Protein AF-A0A9X0PGF0-F1 (afdb_monomer)

Solvent-accessible surface area (backbone atoms only — not comparable to full-atom values): 19146 Å² total; per-residue (Å²): 124,56,45,48,68,66,30,50,51,59,44,38,79,75,42,73,86,64,64,73,77,45,40,26,51,34,32,34,56,58,96,87,45,78,46,77,32,20,38,42,25,39,96,59,31,41,31,44,28,23,57,97,72,78,40,75,48,78,44,49,53,88,44,48,70,47,78,47,75,45,82,53,102,88,46,24,32,38,42,37,28,21,65,88,63,73,41,76,44,44,43,38,36,93,47,60,66,63,48,50,53,53,51,53,52,47,51,56,52,51,50,52,51,52,52,52,53,51,52,52,54,51,49,57,51,51,54,52,50,53,55,51,53,53,52,51,51,55,50,53,50,53,51,50,54,51,50,53,49,51,53,53,52,54,52,54,54,54,50,61,59,60,78,72,63,84,91,79,89,82,89,81,89,77,91,75,91,72,95,76,79,98,74,75,77,91,45,63,47,76,52,73,51,63,54,34,66,31,90,45,94,60,18,44,59,51,52,51,51,39,53,52,49,40,57,75,68,63,71,57,93,45,57,43,79,67,52,54,77,65,60,39,49,55,50,21,75,74,62,52,60,45,40,39,52,53,68,81,44,65,55,72,47,48,49,77,44,82,34,62,83,42,93,90,38,57,51,36,31,36,35,33,36,50,46,98,83,45,73,48,69,48,27,24,52,44,70,90,51,20,59,71,42,62,85,34,60,93,37,55,76,46,62,46,33,22,38,40,53,31,46,27,39,28,63,35,84,86,78,74,42,81,44,80,48,74,45,74,62,49,40,39,39,40,38,31,26,50,113

Structure (mmCIF, N/CA/C/O backbone):
data_AF-A0A9X0PGF0-F1
#
_entry.id   AF-A0A9X0PGF0-F1
#
loop_
_atom_site.group_PDB
_atom_site.id
_atom_site.type_symbol
_atom_site.label_atom_id
_atom_site.label_alt_id
_atom_site.label_comp_id
_atom_site.label_asym_id
_atom_site.label_entity_id
_atom_site.label_seq_id
_atom_site.pdbx_PDB_ins_code
_atom_site.Cartn_x
_atom_site.Cartn_y
_atom_site.Cartn_z
_atom_site.occupancy
_atom_site.B_iso_or_equiv
_atom_site.auth_seq_id
_atom_site.auth_comp_id
_atom_site.auth_asym_id
_atom_site.auth_atom_id
_atom_site.pdbx_PDB_model_num
ATOM 1 N N . MET A 1 1 ? -19.128 -10.317 22.047 1.00 75.38 1 MET A N 1
ATOM 2 C CA . MET A 1 1 ? -19.970 -9.224 22.591 1.00 75.38 1 MET A CA 1
ATOM 3 C C . MET A 1 1 ? -21.384 -9.416 22.055 1.00 75.38 1 MET A C 1
ATOM 5 O O . MET A 1 1 ? -21.497 -9.978 20.973 1.00 75.38 1 MET A O 1
ATOM 9 N N . LYS A 1 2 ? -22.437 -9.089 22.815 1.00 87.31 2 LYS A N 1
ATOM 10 C CA . LYS A 1 2 ? -23.836 -9.239 22.368 1.00 87.31 2 LYS A CA 1
ATOM 11 C C . LYS A 1 2 ? -24.682 -8.070 22.865 1.00 87.31 2 LYS A C 1
ATOM 13 O O . LYS A 1 2 ? -24.493 -7.623 23.995 1.00 87.31 2 LYS A O 1
ATOM 18 N N . ALA A 1 3 ? -25.624 -7.614 22.045 1.00 90.31 3 ALA A N 1
ATOM 19 C CA . ALA A 1 3 ? -26.681 -6.695 22.464 1.00 90.31 3 ALA A CA 1
ATOM 20 C C . ALA A 1 3 ? -27.733 -7.417 23.330 1.00 90.31 3 ALA A C 1
ATOM 22 O O . ALA A 1 3 ? -27.841 -8.647 23.318 1.00 90.31 3 ALA A O 1
ATOM 23 N N . LYS A 1 4 ? -28.557 -6.660 24.065 1.00 90.94 4 LYS A N 1
ATOM 24 C CA . LYS A 1 4 ? -29.743 -7.222 24.730 1.00 90.94 4 LYS A CA 1
ATOM 25 C C . LYS A 1 4 ? -30.739 -7.643 23.648 1.00 90.94 4 LYS A C 1
ATOM 27 O O . LYS A 1 4 ? -31.120 -6.823 22.818 1.00 90.94 4 LYS A O 1
ATOM 32 N N . GLN A 1 5 ? -31.217 -8.889 23.693 1.00 90.94 5 GLN A N 1
ATOM 33 C CA . GLN A 1 5 ? -32.070 -9.453 22.634 1.00 90.94 5 GLN A CA 1
ATOM 34 C C . GLN A 1 5 ? -33.302 -8.593 22.313 1.00 90.94 5 GLN A C 1
ATOM 36 O O . GLN A 1 5 ? -33.640 -8.401 21.154 1.00 90.94 5 GLN A O 1
ATOM 41 N N . ARG A 1 6 ? -33.947 -8.030 23.336 1.00 91.69 6 ARG A N 1
ATOM 42 C CA . ARG A 1 6 ? -35.102 -7.137 23.165 1.00 91.69 6 ARG A CA 1
ATOM 43 C C . ARG A 1 6 ? -34.768 -5.817 22.462 1.00 91.69 6 ARG A C 1
ATOM 45 O O . ARG A 1 6 ? -35.562 -5.370 21.653 1.00 91.69 6 ARG A O 1
ATOM 52 N N . ASP A 1 7 ? -33.605 -5.221 22.749 1.00 94.62 7 ASP A N 1
ATOM 53 C CA . ASP A 1 7 ? -33.184 -3.963 22.123 1.00 94.62 7 ASP A CA 1
ATOM 54 C C . ASP A 1 7 ? -32.873 -4.242 20.647 1.00 94.62 7 ASP A C 1
ATOM 56 O O . ASP A 1 7 ? -33.235 -3.468 19.774 1.00 94.62 7 ASP A O 1
ATOM 60 N N . LYS A 1 8 ? -32.256 -5.396 20.373 1.00 92.81 8 LYS A N 1
ATOM 61 C CA . LYS A 1 8 ? -31.953 -5.878 19.026 1.00 92.81 8 LYS A CA 1
ATOM 62 C C . LYS A 1 8 ? -33.213 -6.127 18.194 1.00 92.81 8 LYS A C 1
ATOM 64 O O . LYS A 1 8 ? -33.291 -5.624 17.080 1.00 92.81 8 LYS A O 1
ATOM 69 N N . ASN A 1 9 ? -34.200 -6.841 18.739 1.00 92.62 9 ASN A N 1
ATOM 70 C CA . ASN A 1 9 ? -35.482 -7.058 18.060 1.00 92.62 9 ASN A CA 1
ATOM 71 C C . ASN A 1 9 ? -36.182 -5.720 17.785 1.00 92.62 9 ASN A C 1
ATOM 73 O O . ASN A 1 9 ? -36.504 -5.421 16.645 1.00 92.62 9 ASN A O 1
ATOM 77 N N . TYR A 1 10 ? -36.303 -4.875 18.812 1.00 95.00 10 TYR A N 1
ATOM 78 C CA . TYR A 1 10 ? -36.916 -3.552 18.704 1.00 95.00 10 TYR A CA 1
ATOM 79 C C . TYR A 1 10 ? -36.227 -2.647 17.666 1.00 95.00 10 TYR A C 1
ATOM 81 O O . TYR A 1 10 ? -36.887 -1.871 16.977 1.00 95.00 10 TYR A O 1
ATOM 89 N N . PHE A 1 11 ? -34.903 -2.753 17.528 1.00 96.12 11 PHE A N 1
ATOM 90 C CA . PHE A 1 11 ? -34.150 -2.039 16.503 1.00 96.12 11 PHE A CA 1
ATOM 91 C C . PHE A 1 11 ? -34.413 -2.596 15.100 1.00 96.12 11 PHE A C 1
ATOM 93 O O . PHE A 1 11 ? -34.730 -1.833 14.194 1.00 96.12 11 PHE A O 1
ATOM 100 N N . TRP A 1 12 ? -34.332 -3.912 14.907 1.00 93.50 12 TRP A N 1
ATOM 101 C CA . TRP A 1 12 ? -34.533 -4.531 13.593 1.00 93.50 12 TRP A CA 1
ATOM 102 C C . TRP A 1 12 ? -35.970 -4.464 13.080 1.00 93.50 12 TRP A C 1
ATOM 104 O O . TRP A 1 12 ? -36.159 -4.357 11.873 1.00 93.50 12 TRP A O 1
ATOM 114 N N . ASP A 1 13 ? -36.962 -4.424 13.969 1.00 93.94 13 ASP A N 1
ATOM 115 C CA . ASP A 1 13 ? -38.357 -4.177 13.589 1.00 93.94 13 ASP A CA 1
ATOM 116 C C . ASP A 1 13 ? -38.528 -2.806 12.901 1.00 93.94 13 ASP A C 1
ATOM 118 O O . ASP A 1 13 ? -39.442 -2.620 12.098 1.00 93.94 13 ASP A O 1
ATOM 122 N N . LYS A 1 14 ? -37.639 -1.843 13.191 1.00 93.81 14 LYS A N 1
ATOM 123 C CA . LYS A 1 14 ? -37.627 -0.495 12.594 1.00 93.81 14 LYS A CA 1
ATOM 124 C C . LYS A 1 14 ? -36.586 -0.331 11.481 1.00 93.81 14 LYS A C 1
ATOM 126 O O . LYS A 1 14 ? -36.797 0.460 10.567 1.00 93.81 14 LYS A O 1
ATOM 131 N N . PHE A 1 15 ? -35.476 -1.064 11.558 1.00 92.69 15 PHE A N 1
ATOM 132 C CA . PHE A 1 15 ? -34.304 -0.932 10.687 1.00 92.69 15 PHE A CA 1
ATOM 133 C C . PHE A 1 15 ? -33.857 -2.306 10.157 1.00 92.69 15 PHE A C 1
ATOM 135 O O . PHE A 1 15 ? -32.758 -2.779 10.453 1.00 92.69 15 PHE A O 1
ATOM 142 N N . GLY A 1 16 ? -34.724 -2.968 9.385 1.00 83.62 16 GLY A N 1
ATOM 143 C CA . GLY A 1 16 ? -34.512 -4.346 8.911 1.00 83.62 16 GLY A CA 1
ATOM 144 C C . GLY A 1 16 ? -33.298 -4.543 7.992 1.00 83.62 16 GLY A C 1
ATOM 145 O O . GLY A 1 16 ? -32.691 -5.611 8.006 1.00 83.62 16 GLY A O 1
ATOM 146 N N . ASP A 1 17 ? -32.885 -3.504 7.260 1.00 87.25 17 ASP A N 1
ATOM 147 C CA . ASP A 1 17 ? -31.733 -3.554 6.343 1.00 87.25 17 ASP A CA 1
ATOM 148 C C . ASP A 1 17 ? -30.385 -3.276 7.037 1.00 87.25 17 ASP A C 1
ATOM 150 O O . ASP A 1 17 ? -29.331 -3.203 6.395 1.00 87.25 17 ASP A O 1
ATOM 154 N N . PHE A 1 18 ? -30.388 -3.099 8.361 1.00 90.94 18 PHE A N 1
ATOM 155 C CA . PHE A 1 18 ? -29.187 -2.762 9.110 1.00 90.94 18 PHE A CA 1
ATOM 156 C C . PHE A 1 18 ? -28.232 -3.958 9.224 1.00 90.94 18 PHE A C 1
ATOM 158 O O . PHE A 1 18 ? -28.472 -4.917 9.964 1.00 90.94 18 PHE A O 1
ATOM 165 N N . LYS A 1 19 ? -27.084 -3.876 8.542 1.00 92.94 19 LYS A N 1
ATOM 166 C CA . LYS A 1 19 ? -26.029 -4.895 8.612 1.00 92.94 19 LYS A CA 1
ATOM 167 C C . LYS A 1 19 ? -25.115 -4.663 9.816 1.00 92.94 19 LYS A C 1
ATOM 169 O O . LYS A 1 19 ? -24.140 -3.914 9.742 1.00 92.94 19 LYS A O 1
ATOM 174 N N . THR A 1 20 ? -25.428 -5.332 10.918 1.00 93.69 20 THR A N 1
ATOM 175 C CA . THR A 1 20 ? -24.658 -5.254 12.165 1.00 93.69 20 THR A CA 1
ATOM 176 C C . THR A 1 20 ? -23.249 -5.832 12.014 1.00 93.69 20 THR A C 1
ATOM 178 O O . THR A 1 20 ? -23.085 -6.961 11.555 1.00 93.69 20 THR A O 1
ATOM 181 N N . ILE A 1 21 ? -22.246 -5.081 12.471 1.00 95.25 21 ILE A N 1
ATOM 182 C CA . ILE A 1 21 ? -20.845 -5.521 12.602 1.00 95.25 21 ILE A CA 1
ATOM 183 C C . ILE A 1 21 ? -20.381 -5.555 14.061 1.00 95.25 21 ILE A C 1
ATOM 185 O O . ILE A 1 21 ? -19.600 -6.423 14.438 1.00 95.25 21 ILE A O 1
ATOM 189 N N . ILE A 1 22 ? -20.902 -4.656 14.903 1.00 94.75 22 ILE A N 1
ATOM 190 C CA . ILE A 1 22 ? -20.640 -4.638 16.344 1.00 94.75 22 ILE A CA 1
ATOM 191 C C . ILE A 1 22 ? -21.976 -4.622 17.069 1.00 94.75 22 ILE A C 1
ATOM 193 O O . ILE A 1 22 ? -22.860 -3.829 16.751 1.00 94.75 22 ILE A O 1
ATOM 197 N N . GLU A 1 23 ? -22.099 -5.473 18.082 1.00 94.69 23 GLU A N 1
ATOM 198 C CA . GLU A 1 23 ? -23.203 -5.435 19.031 1.00 94.69 23 GLU A CA 1
ATOM 199 C C . GLU A 1 23 ? -22.692 -5.622 20.458 1.00 94.69 23 GLU A C 1
ATOM 201 O O . GLU A 1 23 ? -21.952 -6.557 20.776 1.00 94.69 23 GLU A O 1
ATOM 206 N N . THR A 1 24 ? -23.092 -4.719 21.343 1.00 95.19 24 THR A N 1
ATOM 207 C CA . THR A 1 24 ? -22.687 -4.754 22.746 1.00 95.19 24 THR A CA 1
ATOM 208 C C . THR A 1 24 ? -23.705 -4.043 23.629 1.00 95.19 24 THR A C 1
ATOM 210 O O . THR A 1 24 ? -24.686 -3.476 23.151 1.00 95.19 24 THR A O 1
ATOM 213 N N . THR A 1 25 ? -23.490 -4.082 24.938 1.00 93.50 25 THR A N 1
ATOM 214 C CA . THR A 1 25 ? -24.293 -3.357 25.922 1.00 93.50 25 THR A CA 1
ATOM 215 C C . THR A 1 25 ? -23.495 -2.219 26.524 1.00 93.50 25 THR A C 1
ATOM 217 O O . THR A 1 25 ? -22.299 -2.364 26.775 1.00 93.50 25 THR A O 1
ATOM 220 N N . GLY A 1 26 ? -24.173 -1.126 26.848 1.00 93.25 26 GLY A N 1
ATOM 221 C CA . GLY A 1 26 ? -23.539 0.008 27.501 1.00 93.25 26 GLY A CA 1
ATOM 222 C C . GLY A 1 26 ? -24.545 0.958 28.122 1.00 93.25 26 GLY A C 1
ATOM 223 O O . GLY A 1 26 ? -25.762 0.727 28.104 1.00 93.25 26 GLY A O 1
ATOM 224 N N . THR A 1 27 ? -24.023 2.041 28.679 1.00 94.69 27 THR A N 1
ATOM 225 C CA . THR A 1 27 ? -24.828 3.175 29.115 1.00 94.69 27 THR A CA 1
ATOM 226 C C . THR A 1 27 ? -24.409 4.446 28.401 1.00 94.69 27 THR A C 1
ATOM 228 O O . THR A 1 27 ? -23.274 4.586 27.949 1.00 94.69 27 THR A O 1
ATOM 231 N N . THR A 1 28 ? -25.345 5.377 28.278 1.00 95.25 28 THR A N 1
ATOM 232 C CA . THR A 1 28 ? -25.074 6.709 27.749 1.00 95.25 28 THR A CA 1
ATOM 233 C C . THR A 1 28 ? -25.891 7.743 28.498 1.00 95.25 28 THR A C 1
ATOM 235 O O . THR A 1 28 ? -26.970 7.432 29.005 1.00 95.25 28 THR A O 1
ATOM 238 N N . ASN A 1 29 ? -25.371 8.963 28.587 1.00 92.56 29 ASN A N 1
ATOM 239 C CA . ASN A 1 29 ? -26.160 10.110 29.006 1.00 92.56 29 ASN A CA 1
ATOM 240 C C . ASN A 1 29 ? -26.509 10.916 27.759 1.00 92.56 29 ASN A C 1
ATOM 242 O O . ASN A 1 29 ? -25.612 11.397 27.068 1.00 92.56 29 ASN A O 1
ATOM 246 N N . PHE A 1 30 ? -27.801 11.052 27.491 1.00 91.00 30 PHE A N 1
ATOM 247 C CA . PHE A 1 30 ? -28.306 11.865 26.400 1.00 91.00 30 PHE A CA 1
ATOM 248 C C . PHE A 1 30 ? -29.218 12.942 26.981 1.00 91.00 30 PHE A C 1
ATOM 250 O O . PHE A 1 30 ? -30.219 12.628 27.627 1.00 91.00 30 PHE A O 1
ATOM 257 N N . GLN A 1 31 ? -28.838 14.210 26.789 1.00 87.62 31 GLN A N 1
ATOM 258 C CA . GLN A 1 31 ? -29.580 15.384 27.271 1.00 87.62 31 GLN A CA 1
ATOM 259 C C . GLN A 1 31 ? -29.924 15.328 28.775 1.00 87.62 31 GLN A C 1
ATOM 261 O O . GLN A 1 31 ? -31.020 15.685 29.196 1.00 87.62 31 GLN A O 1
ATOM 266 N N . GLY A 1 32 ? -28.988 14.852 29.601 1.00 88.00 32 GLY A N 1
ATOM 267 C CA . GLY A 1 32 ? -29.160 14.755 31.053 1.00 88.00 32 GLY A CA 1
ATOM 268 C C . GLY A 1 32 ? -29.835 13.466 31.528 1.00 88.00 32 GLY A C 1
ATOM 269 O O . GLY A 1 32 ? -29.813 13.186 32.725 1.00 88.00 32 GLY A O 1
ATOM 270 N N . VAL A 1 33 ? -30.365 12.637 30.624 1.00 91.38 33 VAL A N 1
ATOM 271 C CA . VAL A 1 33 ? -31.010 11.363 30.965 1.00 91.38 33 VAL A CA 1
ATOM 272 C C . VAL A 1 33 ? -30.043 10.204 30.744 1.00 91.38 33 VAL A C 1
ATOM 274 O O . VAL A 1 33 ? -29.478 10.044 29.664 1.00 91.38 33 VAL A O 1
ATOM 277 N N . GLU A 1 34 ? -29.870 9.357 31.761 1.00 92.50 34 GLU A N 1
ATOM 278 C CA . GLU A 1 34 ? -29.062 8.140 31.648 1.00 92.50 34 GLU A CA 1
ATOM 279 C C . GLU A 1 34 ? -29.884 6.967 31.092 1.00 92.50 34 GLU A C 1
ATOM 281 O O . GLU A 1 34 ? -30.982 6.645 31.568 1.00 92.50 34 GLU A O 1
ATOM 286 N N . TYR A 1 35 ? -29.335 6.302 30.080 1.00 94.25 35 TYR A N 1
ATOM 287 C CA . TYR A 1 35 ? -29.910 5.132 29.428 1.00 94.25 35 TYR A CA 1
ATOM 288 C C . TYR A 1 35 ? -28.985 3.930 29.597 1.00 94.25 35 TYR A C 1
ATOM 290 O O . TYR A 1 35 ? -27.771 4.054 29.476 1.00 94.25 35 TYR A O 1
ATOM 298 N N . SER A 1 36 ? -29.566 2.749 29.832 1.00 94.06 36 SER A N 1
ATOM 299 C CA . SER A 1 36 ? -28.851 1.468 29.821 1.00 94.06 36 SER A CA 1
ATOM 300 C C . SER A 1 36 ? -29.441 0.567 28.750 1.00 94.06 36 SER A C 1
ATOM 302 O O . SER A 1 36 ? -30.563 0.064 28.878 1.00 94.06 36 SER A O 1
ATOM 304 N N . GLY A 1 37 ? -28.667 0.325 27.707 1.00 95.56 37 GLY A N 1
ATOM 305 C CA . GLY A 1 37 ? -29.168 -0.225 26.460 1.00 95.56 37 GLY A CA 1
ATOM 306 C C . GLY A 1 37 ? -28.124 -1.050 25.733 1.00 95.56 37 GLY A C 1
ATOM 307 O O . GLY A 1 37 ? -27.208 -1.612 26.346 1.00 95.56 37 GLY A O 1
ATOM 308 N N . SER A 1 38 ? -28.303 -1.112 24.427 1.00 96.44 38 SER A N 1
ATOM 309 C CA . SER A 1 38 ? -27.429 -1.790 23.489 1.00 96.44 38 SER A CA 1
ATOM 310 C C . SER A 1 38 ? -26.832 -0.782 22.522 1.00 96.44 38 SER A C 1
ATOM 312 O O . SER A 1 38 ? -27.499 0.166 22.118 1.00 96.44 38 SER A O 1
ATOM 314 N N . ILE A 1 39 ? -25.573 -0.991 22.167 1.00 96.62 39 ILE A N 1
ATOM 315 C CA . ILE A 1 39 ? -24.874 -0.239 21.131 1.00 96.62 39 ILE A CA 1
ATOM 316 C C . ILE A 1 39 ? -24.713 -1.190 19.955 1.00 96.62 39 ILE A C 1
ATOM 318 O O . ILE A 1 39 ? -24.195 -2.298 20.117 1.00 96.62 39 ILE A O 1
ATOM 322 N N . ILE A 1 40 ? -25.216 -0.777 18.800 1.00 96.12 40 ILE A N 1
ATOM 323 C CA . ILE A 1 40 ? -25.253 -1.569 17.576 1.00 96.12 40 ILE A CA 1
ATOM 324 C C . ILE A 1 40 ? -24.617 -0.714 16.488 1.00 96.12 40 ILE A C 1
ATOM 326 O O . ILE A 1 40 ? -25.036 0.417 16.279 1.00 96.12 40 ILE A O 1
ATOM 330 N N . SER A 1 41 ? -23.600 -1.231 15.812 1.00 96.25 41 SER A N 1
ATOM 331 C CA . SER A 1 41 ? -22.905 -0.502 14.752 1.00 96.25 41 SER A CA 1
ATOM 332 C C . SER A 1 41 ? -22.946 -1.268 13.441 1.00 96.25 41 SER A C 1
ATOM 334 O O . SER A 1 41 ? -22.869 -2.501 13.441 1.00 96.25 41 SER A O 1
ATOM 336 N N . SER A 1 42 ? -23.034 -0.528 12.339 1.00 95.44 42 SER A N 1
ATOM 337 C CA . SER A 1 42 ? -22.771 -0.967 10.968 1.00 95.44 42 SER A CA 1
ATOM 338 C C . SER A 1 42 ? -21.534 -0.235 10.426 1.00 95.44 42 SER A C 1
ATOM 340 O O . SER A 1 42 ? -20.910 0.559 11.130 1.00 95.44 42 SER A O 1
ATOM 342 N N . LEU A 1 43 ? -21.191 -0.468 9.156 1.00 93.69 43 LEU A N 1
ATOM 343 C CA . LEU A 1 43 ? -20.179 0.333 8.451 1.00 93.69 43 LEU A CA 1
ATOM 344 C C . LEU A 1 43 ? -20.648 1.768 8.150 1.00 93.69 43 LEU A C 1
ATOM 346 O O . LEU A 1 43 ? -19.831 2.608 7.800 1.00 93.69 43 LEU A O 1
ATOM 350 N N . LYS A 1 44 ? -21.954 2.058 8.246 1.00 93.50 44 LYS A N 1
ATOM 351 C CA . LYS A 1 44 ? -22.523 3.369 7.888 1.00 93.50 44 LYS A CA 1
ATOM 352 C C . LYS A 1 44 ? -22.822 4.240 9.097 1.00 93.50 44 LYS A C 1
ATOM 354 O O . LYS A 1 44 ? -22.660 5.453 9.038 1.00 93.50 44 LYS A O 1
ATOM 359 N N . GLU A 1 45 ? -23.256 3.625 10.188 1.00 95.25 45 GLU A N 1
ATOM 360 C CA . GLU A 1 45 ? -23.760 4.349 11.349 1.00 95.25 45 GLU A CA 1
ATOM 361 C C . GLU A 1 45 ? -23.629 3.528 12.636 1.00 95.25 45 GLU A C 1
ATOM 363 O O . GLU A 1 45 ? -23.589 2.292 12.610 1.00 95.25 45 GLU A O 1
ATOM 368 N N . ILE A 1 46 ? -23.605 4.235 13.764 1.00 96.75 46 ILE A N 1
ATOM 369 C CA . ILE A 1 46 ? -23.635 3.679 15.114 1.00 96.75 46 ILE A CA 1
ATOM 370 C C . ILE A 1 46 ? -24.925 4.085 15.819 1.00 96.75 46 ILE A C 1
ATOM 372 O O . ILE A 1 46 ? -25.332 5.245 15.800 1.00 96.75 46 ILE A O 1
ATOM 376 N N . ALA A 1 47 ? -25.571 3.120 16.462 1.00 96.69 47 ALA A N 1
ATOM 377 C CA . ALA A 1 47 ? -26.843 3.287 17.138 1.00 96.69 47 ALA A CA 1
ATOM 378 C C . ALA A 1 47 ? -26.744 2.934 18.626 1.00 96.69 47 ALA A C 1
ATOM 380 O O . ALA A 1 47 ? -26.121 1.942 19.007 1.00 96.69 47 ALA A O 1
ATOM 381 N N . PHE A 1 48 ? -27.424 3.710 19.468 1.00 97.12 48 PHE A N 1
ATOM 382 C CA . PHE A 1 48 ? -27.740 3.362 20.848 1.00 97.12 48 PHE A CA 1
ATOM 383 C C . PHE A 1 48 ? -29.237 3.079 20.968 1.00 97.12 48 PHE A C 1
ATOM 385 O O . PHE A 1 48 ? -30.064 3.887 20.552 1.00 97.12 48 PHE A O 1
ATOM 392 N N . VAL A 1 49 ? -29.592 1.950 21.574 1.00 97.44 49 VAL A N 1
ATOM 393 C CA . VAL A 1 49 ? -30.969 1.452 21.648 1.00 97.44 49 VAL A CA 1
ATOM 394 C C . VAL A 1 49 ? -31.325 1.095 23.085 1.00 97.44 49 VAL A C 1
ATOM 396 O O . VAL A 1 49 ? -30.598 0.358 23.748 1.00 97.44 49 VAL A O 1
ATOM 399 N N . CYS A 1 50 ? -32.461 1.579 23.579 1.00 96.69 50 CYS A N 1
ATOM 400 C CA . CYS A 1 50 ? -33.016 1.219 24.878 1.00 96.69 50 CYS A CA 1
ATOM 401 C C . CYS A 1 50 ? -34.534 1.050 24.764 1.00 96.69 50 CYS A C 1
ATOM 403 O O . CYS A 1 50 ? -35.288 2.012 24.915 1.00 96.69 50 CYS A O 1
ATOM 405 N N . GLU A 1 51 ? -34.982 -0.188 24.549 1.00 95.56 51 GLU A N 1
ATOM 406 C CA . GLU A 1 51 ? -36.403 -0.504 24.342 1.00 95.56 51 GLU A CA 1
ATOM 407 C C . GLU A 1 51 ? -37.267 -0.108 25.554 1.00 95.56 51 GLU A C 1
ATOM 409 O O . GLU A 1 51 ? -38.298 0.532 25.388 1.00 95.56 51 GLU A O 1
ATOM 414 N N . LYS A 1 52 ? -36.789 -0.340 26.791 1.00 92.69 52 LYS A N 1
ATOM 415 C CA . LYS A 1 52 ? -37.504 0.042 28.036 1.00 92.69 52 LYS A CA 1
ATOM 416 C C . LYS A 1 52 ? -37.904 1.515 28.112 1.00 92.69 52 LYS A C 1
ATOM 418 O O . LYS A 1 52 ? -38.773 1.855 28.910 1.00 92.69 52 LYS A O 1
ATOM 423 N N . LYS A 1 53 ? -37.180 2.385 27.410 1.00 92.69 53 LYS A N 1
ATOM 424 C CA . LYS A 1 53 ? -37.400 3.832 27.405 1.00 92.69 53 LYS A CA 1
ATOM 425 C C . LYS A 1 53 ? -37.845 4.337 26.028 1.00 92.69 53 LYS A C 1
ATOM 427 O O . LYS A 1 53 ? -37.798 5.540 25.815 1.00 92.69 53 LYS A O 1
ATOM 432 N N . ASP A 1 54 ? -38.226 3.432 25.120 1.00 94.56 54 ASP A N 1
ATOM 433 C CA . ASP A 1 54 ? -38.601 3.729 23.731 1.00 94.56 54 ASP A CA 1
ATOM 434 C C . ASP A 1 54 ? -37.577 4.639 23.024 1.00 94.56 54 ASP A C 1
ATOM 436 O O . ASP A 1 54 ? -37.918 5.583 22.318 1.00 94.56 54 ASP A O 1
ATOM 440 N N . PHE A 1 55 ? -36.285 4.392 23.271 1.00 95.25 55 PHE A N 1
ATOM 441 C CA . PHE A 1 55 ? -35.208 5.286 22.850 1.00 95.25 55 PHE A CA 1
ATOM 442 C C . PHE A 1 55 ? -34.307 4.623 21.811 1.00 95.25 55 PHE A C 1
ATOM 444 O O . PHE A 1 55 ? -33.736 3.558 22.060 1.00 95.25 55 PHE A O 1
ATOM 451 N N . ILE A 1 56 ? -34.141 5.290 20.668 1.00 96.25 56 ILE A N 1
ATOM 452 C CA . ILE A 1 56 ? -33.155 4.964 19.636 1.00 96.25 56 ILE A CA 1
ATOM 453 C C . ILE A 1 56 ? -32.441 6.253 19.256 1.00 96.25 56 ILE A C 1
ATOM 455 O O . ILE A 1 56 ? -33.085 7.258 18.963 1.00 96.25 56 ILE A O 1
ATOM 459 N N . TYR A 1 57 ? -31.116 6.205 19.226 1.00 94.94 57 TYR A N 1
ATOM 460 C CA . TYR A 1 57 ? -30.292 7.291 18.724 1.00 94.94 57 TYR A CA 1
ATOM 461 C C . TYR A 1 57 ? -29.287 6.748 17.722 1.00 94.94 57 TYR A C 1
ATOM 463 O O . TYR A 1 57 ? -28.537 5.842 18.069 1.00 94.94 57 TYR A O 1
ATOM 471 N N . ILE A 1 58 ? -29.285 7.277 16.501 1.00 95.00 58 ILE A N 1
ATOM 472 C CA . ILE A 1 58 ? -28.438 6.815 15.396 1.00 95.00 58 ILE A CA 1
ATOM 473 C C . ILE A 1 58 ? -27.561 7.977 14.946 1.00 95.00 58 ILE A C 1
ATOM 475 O O . ILE A 1 58 ? -28.051 9.094 14.789 1.00 95.00 58 ILE A O 1
ATOM 479 N N . ILE A 1 59 ? -26.274 7.707 14.759 1.00 95.06 59 ILE A N 1
ATOM 480 C CA . ILE A 1 59 ? -25.286 8.676 14.298 1.00 95.06 59 ILE A CA 1
ATOM 481 C C . ILE A 1 59 ? -24.574 8.075 13.085 1.00 95.06 59 ILE A C 1
ATOM 483 O O . ILE A 1 59 ? -23.908 7.044 13.233 1.00 95.06 59 ILE A O 1
ATOM 487 N N . PRO A 1 60 ? -24.681 8.689 11.897 1.00 94.81 60 PRO A N 1
ATOM 488 C CA . PRO A 1 60 ? -23.849 8.323 10.761 1.00 94.81 60 PRO A CA 1
ATOM 489 C C . PRO A 1 60 ? -22.367 8.482 11.106 1.00 94.81 60 PRO A C 1
ATOM 491 O O . PRO A 1 60 ? -21.968 9.485 11.697 1.00 94.81 60 PRO A O 1
ATOM 494 N N . TRP A 1 61 ? -21.530 7.526 10.702 1.00 94.88 61 TRP A N 1
ATOM 495 C CA . TRP A 1 61 ? -20.082 7.632 10.908 1.00 94.88 61 TRP A CA 1
ATOM 496 C C . TRP A 1 61 ? -19.489 8.855 10.201 1.00 94.88 61 TRP A C 1
ATOM 498 O O . TRP A 1 61 ? -18.552 9.455 10.714 1.00 94.88 61 TRP A O 1
ATOM 508 N N . SER A 1 62 ? -20.087 9.276 9.080 1.00 91.31 62 SER A N 1
ATOM 509 C CA . SER A 1 62 ? -19.712 10.493 8.349 1.00 91.31 62 SER A CA 1
ATOM 510 C C . SER A 1 62 ? -19.815 11.771 9.179 1.00 91.31 62 SER A C 1
ATOM 512 O O . SER A 1 62 ? -19.081 12.724 8.914 1.00 91.31 62 SER A O 1
ATOM 514 N N . ASP A 1 63 ? -20.718 11.786 10.159 1.00 93.56 63 ASP A N 1
ATOM 515 C CA . ASP A 1 63 ? -21.042 12.967 10.958 1.00 93.56 63 ASP A CA 1
ATOM 516 C C . ASP A 1 63 ? -20.209 13.025 12.243 1.00 93.56 63 ASP A C 1
ATOM 518 O O . ASP A 1 63 ? -20.225 14.040 12.941 1.00 93.56 63 ASP A O 1
ATOM 522 N N . ILE A 1 64 ? -19.490 11.945 12.568 1.00 94.81 64 ILE A N 1
ATOM 523 C CA . ILE A 1 64 ? -18.599 11.860 13.722 1.00 94.81 64 ILE A CA 1
ATOM 524 C C . ILE A 1 64 ? -17.269 12.517 13.358 1.00 94.81 64 ILE A C 1
ATOM 526 O O . ILE A 1 64 ? -16.585 12.118 12.421 1.00 94.81 64 ILE A O 1
ATOM 530 N N . ASN A 1 65 ? -16.908 13.547 14.118 1.00 91.81 65 ASN A N 1
ATOM 531 C CA . ASN A 1 65 ? -15.686 14.320 13.930 1.00 91.81 65 ASN A CA 1
ATOM 532 C C . ASN A 1 65 ? -14.502 13.706 14.672 1.00 91.81 65 ASN A C 1
ATOM 534 O O . ASN A 1 65 ? -13.372 13.803 14.208 1.00 91.81 65 ASN A O 1
ATOM 538 N N . SER A 1 66 ? -14.738 13.113 15.843 1.00 93.00 66 SER A N 1
ATOM 539 C CA . SER A 1 66 ? -13.689 12.410 16.573 1.00 93.00 66 SER A CA 1
ATOM 540 C C . SER A 1 66 ? -14.245 11.368 17.529 1.00 93.00 66 SER A C 1
ATOM 542 O O . SER A 1 66 ? -15.337 11.510 18.092 1.00 93.00 66 SER A O 1
ATOM 544 N N . VAL A 1 67 ? -13.433 10.338 17.744 1.00 95.19 67 VAL A N 1
ATOM 545 C CA . VAL A 1 67 ? -13.652 9.291 18.735 1.00 95.19 67 VAL A CA 1
ATOM 546 C C . VAL A 1 67 ? -12.421 9.233 19.617 1.00 95.19 67 VAL A C 1
ATOM 548 O O . VAL A 1 67 ? -11.310 9.027 19.141 1.00 95.19 67 VAL A O 1
ATOM 551 N N . THR A 1 68 ? -12.612 9.417 20.918 1.00 94.06 68 THR A N 1
ATOM 552 C CA . THR A 1 68 ? -11.552 9.208 21.910 1.00 94.06 68 THR A CA 1
ATOM 553 C C . THR A 1 68 ? -12.007 8.182 22.929 1.00 94.06 68 THR A C 1
ATOM 555 O O . THR A 1 68 ? -13.202 8.033 23.198 1.00 94.06 68 THR A O 1
ATOM 558 N N . SER A 1 69 ? -11.061 7.443 23.501 1.00 92.75 69 SER A N 1
ATOM 559 C CA . SER A 1 69 ? -11.368 6.371 24.438 1.00 92.75 69 SER A CA 1
ATOM 560 C C . SER A 1 69 ? -10.642 6.547 25.771 1.00 92.75 69 SER A C 1
ATOM 562 O O . SER A 1 69 ? -9.541 7.088 25.855 1.00 92.75 69 SER A O 1
ATOM 564 N N . LYS A 1 70 ? -11.279 6.084 26.850 1.00 88.75 70 LYS A N 1
ATOM 565 C CA . LYS A 1 70 ? -10.655 5.931 28.168 1.00 88.75 70 LYS A CA 1
ATOM 566 C C . LYS A 1 70 ? -10.840 4.493 28.615 1.00 88.75 70 LYS A C 1
ATOM 568 O O . LYS A 1 70 ? -11.971 4.060 28.813 1.00 88.75 70 LYS A O 1
ATOM 573 N N . LYS A 1 71 ? -9.730 3.782 28.791 1.00 89.06 71 LYS A N 1
ATOM 574 C CA . LYS A 1 71 ? -9.690 2.375 29.198 1.00 89.06 71 LYS A CA 1
ATOM 575 C C . LYS A 1 71 ? -8.902 2.281 30.495 1.00 89.06 71 LYS A C 1
ATOM 577 O O . LYS A 1 71 ? -7.703 2.542 30.522 1.00 89.06 71 LYS A O 1
ATOM 582 N N . THR A 1 72 ? -9.575 1.964 31.587 1.00 78.12 72 THR A N 1
ATOM 583 C CA . THR A 1 72 ? -8.953 1.707 32.886 1.00 78.12 72 THR A CA 1
ATOM 584 C C . THR A 1 72 ? -9.566 0.455 33.496 1.00 78.12 72 THR A C 1
ATOM 586 O O . THR A 1 72 ? -10.595 -0.032 33.034 1.00 78.12 72 THR A O 1
ATOM 589 N N . PHE A 1 73 ? -8.981 -0.035 34.592 1.00 66.75 73 PHE A N 1
ATOM 590 C CA . PHE A 1 73 ? -9.548 -1.156 35.348 1.00 66.75 73 PHE A CA 1
ATOM 591 C C . PHE A 1 73 ? -11.009 -0.920 35.789 1.00 66.75 73 PHE A C 1
ATOM 593 O O . PHE A 1 73 ? -11.762 -1.870 35.971 1.00 66.75 73 PHE A O 1
ATOM 600 N N . THR A 1 74 ? -11.425 0.342 35.952 1.00 68.00 74 THR A N 1
ATOM 601 C CA . THR A 1 74 ? -12.747 0.719 36.482 1.00 68.00 74 THR A CA 1
ATOM 602 C C . THR A 1 74 ? -13.635 1.487 35.503 1.00 68.00 74 THR A C 1
ATOM 604 O O . THR A 1 74 ? -14.801 1.723 35.808 1.00 68.00 74 THR A O 1
ATOM 607 N N . SER A 1 75 ? -13.122 1.912 34.347 1.00 76.00 75 SER A N 1
ATOM 608 C CA . SER A 1 75 ? -13.858 2.758 33.406 1.00 76.00 75 SER A CA 1
ATOM 609 C C . SER A 1 75 ? -13.446 2.451 31.976 1.00 76.00 75 SER A C 1
ATOM 611 O O . SER A 1 75 ? -12.296 2.656 31.600 1.00 76.00 75 SER A O 1
ATOM 613 N N . ASN A 1 76 ? -14.418 2.039 31.170 1.00 90.94 76 ASN A N 1
ATOM 614 C CA . ASN A 1 76 ? -14.248 1.780 29.747 1.00 90.94 76 ASN A CA 1
ATOM 615 C C . ASN A 1 76 ? -15.232 2.673 28.998 1.00 90.94 76 ASN A C 1
ATOM 617 O O . ASN A 1 76 ? -16.425 2.387 28.981 1.00 90.94 76 ASN A O 1
ATOM 621 N N . ASN A 1 77 ? -14.756 3.784 28.441 1.00 93.06 77 ASN A N 1
ATOM 622 C CA . ASN A 1 77 ? -15.610 4.794 27.826 1.00 93.06 77 ASN A CA 1
ATOM 623 C C . ASN A 1 77 ? -15.145 5.128 26.412 1.00 93.06 77 ASN A C 1
ATOM 625 O O . ASN A 1 77 ? -13.944 5.159 26.140 1.00 93.06 77 ASN A O 1
ATOM 629 N N . ILE A 1 78 ? -16.107 5.480 25.568 1.00 96.19 78 ILE A N 1
ATOM 630 C CA . ILE A 1 78 ? -15.901 6.173 24.302 1.00 96.19 78 ILE A CA 1
ATOM 631 C C . ILE A 1 78 ? -16.566 7.537 24.386 1.00 96.19 78 ILE A C 1
ATOM 633 O O . ILE A 1 78 ? -17.704 7.648 24.843 1.00 96.19 78 ILE A O 1
ATOM 637 N N . TYR A 1 79 ? -15.855 8.554 23.924 1.00 95.06 79 TYR A N 1
ATOM 638 C CA . TYR A 1 79 ? -16.317 9.922 23.786 1.00 95.06 79 TYR A CA 1
ATOM 639 C C . TYR A 1 79 ? -16.385 10.232 22.294 1.00 95.06 79 TYR A C 1
ATOM 641 O O . TYR A 1 79 ? -15.377 10.148 21.594 1.00 95.06 79 TYR A O 1
ATOM 649 N N . LEU A 1 80 ? -17.582 10.561 21.826 1.00 94.88 80 LEU A N 1
ATOM 650 C CA . LEU A 1 80 ? -17.870 10.923 20.446 1.00 94.88 80 LEU A CA 1
ATOM 651 C C . LEU A 1 80 ? -18.109 12.426 20.372 1.00 94.88 80 LEU A C 1
ATOM 653 O O . LEU A 1 80 ? -18.937 12.943 21.129 1.00 94.88 80 LEU A O 1
ATOM 657 N N . THR A 1 81 ? -17.450 13.093 19.431 1.00 94.31 81 THR A N 1
ATOM 658 C CA . THR A 1 81 ? -17.853 14.425 18.969 1.00 94.31 81 THR A CA 1
ATOM 659 C C . THR A 1 81 ? -18.409 14.301 17.559 1.00 94.31 81 THR A C 1
ATOM 661 O O . THR A 1 81 ? -17.869 13.554 16.744 1.00 94.31 81 THR A O 1
ATOM 664 N N . TYR A 1 82 ? -19.532 14.952 17.286 1.00 92.56 82 TYR A N 1
ATOM 665 C CA . TYR A 1 82 ? -20.231 14.826 16.008 1.00 92.56 82 TYR A CA 1
ATOM 666 C C . TYR A 1 82 ? -21.022 16.094 15.691 1.00 92.56 82 TYR A C 1
ATOM 668 O O . TYR A 1 82 ? -21.175 16.968 16.554 1.00 92.56 82 TYR A O 1
ATOM 676 N N . ASP A 1 83 ? -21.535 16.175 14.461 1.00 87.69 83 ASP A N 1
ATOM 677 C CA . ASP A 1 83 ? -22.278 17.330 13.945 1.00 87.69 83 ASP A CA 1
ATOM 678 C C . ASP A 1 83 ? -21.420 18.607 13.994 1.00 87.69 83 ASP A C 1
ATOM 680 O O . ASP A 1 83 ? -21.712 19.565 14.714 1.00 87.69 83 ASP A O 1
ATOM 684 N N . ASN A 1 84 ? -20.282 18.575 13.289 1.00 80.19 84 ASN A N 1
ATOM 685 C CA . ASN A 1 84 ? -19.264 19.635 13.273 1.00 80.19 84 ASN A CA 1
ATOM 686 C C . ASN A 1 84 ? -18.783 20.029 14.679 1.00 80.19 84 ASN A C 1
ATOM 688 O O . ASN A 1 84 ? -18.653 21.209 15.007 1.00 80.19 84 ASN A O 1
ATOM 692 N N . SER A 1 85 ? -18.547 19.023 15.522 1.00 81.25 85 SER A N 1
ATOM 693 C CA . SER A 1 85 ? -18.096 19.172 16.911 1.00 81.25 85 SER A CA 1
ATOM 694 C C . SER A 1 85 ? -19.081 19.908 17.831 1.00 81.25 85 SER A C 1
ATOM 696 O O . SER A 1 85 ? -18.714 20.299 18.940 1.00 81.25 85 SER A O 1
ATOM 698 N N . SER A 1 86 ? -20.337 20.097 17.409 1.00 86.38 86 SER A N 1
ATOM 699 C CA . SER A 1 86 ? -21.359 20.782 18.211 1.00 86.38 86 SER A CA 1
ATOM 700 C C . SER A 1 86 ? -21.999 19.881 19.271 1.00 86.38 86 SER A C 1
ATOM 702 O O . SER A 1 86 ? -22.543 20.377 20.262 1.00 86.38 86 SER A O 1
ATOM 704 N N . LYS A 1 87 ? -21.927 18.556 19.099 1.00 90.19 87 LYS A N 1
ATOM 705 C CA . LYS A 1 87 ? -22.533 17.579 20.006 1.00 90.19 87 LYS A CA 1
ATOM 706 C C . LYS A 1 87 ? -21.497 16.612 20.560 1.00 90.19 87 LYS A C 1
ATOM 708 O O . LYS A 1 87 ? -20.559 16.214 19.877 1.00 90.19 87 LYS A O 1
ATOM 713 N N . ASN A 1 88 ? -21.720 16.201 21.808 1.00 91.94 88 ASN A N 1
ATOM 714 C CA . ASN A 1 88 ? -20.887 15.242 22.525 1.00 91.94 88 ASN A CA 1
ATOM 715 C C . ASN A 1 88 ? -21.749 14.085 23.030 1.00 91.94 88 ASN A C 1
ATOM 717 O O . ASN A 1 88 ? -22.842 14.310 23.555 1.00 91.94 88 ASN A O 1
ATOM 721 N N . LEU A 1 89 ? -21.252 12.857 22.911 1.00 94.44 89 LEU A N 1
ATOM 722 C CA . LEU A 1 89 ? -21.901 11.672 23.464 1.00 94.44 89 LEU A CA 1
ATOM 723 C C . LEU A 1 89 ? -20.869 10.763 24.121 1.00 94.44 89 LEU A C 1
ATOM 725 O O . LEU A 1 89 ? -19.770 10.585 23.607 1.00 94.44 89 LEU A O 1
ATOM 729 N N . ILE A 1 90 ? -21.229 10.183 25.265 1.00 95.19 90 ILE A N 1
ATOM 730 C CA . ILE A 1 90 ? -20.359 9.250 25.982 1.00 95.19 90 ILE A CA 1
ATOM 731 C C . ILE A 1 90 ? -21.040 7.893 26.023 1.00 95.19 90 ILE A C 1
ATOM 733 O O . ILE A 1 90 ? -22.140 7.766 26.568 1.00 95.19 90 ILE A O 1
ATOM 737 N N . PHE A 1 91 ? -20.368 6.877 25.499 1.00 95.69 91 PHE A N 1
ATOM 738 C CA . PHE A 1 91 ? -20.728 5.484 25.711 1.00 95.69 91 PHE A CA 1
ATOM 739 C C . PHE A 1 91 ? -19.843 4.897 26.798 1.00 95.69 91 PHE A C 1
ATOM 741 O O . PHE A 1 91 ? -18.621 4.961 26.715 1.00 95.69 91 PHE A O 1
ATOM 748 N N . LYS A 1 92 ? -20.462 4.334 27.832 1.00 93.56 92 LYS A N 1
ATOM 749 C CA . LYS A 1 92 ? -19.781 3.630 28.917 1.00 93.56 92 LYS A CA 1
ATOM 750 C C . LYS A 1 92 ? -20.037 2.137 28.772 1.00 93.56 92 LYS A C 1
ATOM 752 O O . LYS A 1 92 ? -21.178 1.708 28.595 1.00 93.56 92 LYS A O 1
ATOM 757 N N . PHE A 1 93 ? -18.981 1.352 28.886 1.00 92.25 93 PHE A N 1
ATOM 758 C CA . PHE A 1 93 ? -18.972 -0.084 28.665 1.00 92.25 93 PHE A CA 1
ATOM 759 C C . PHE A 1 93 ? -18.530 -0.811 29.929 1.00 92.25 93 PHE A C 1
ATOM 761 O O . PHE A 1 93 ? -17.768 -0.297 30.747 1.00 92.25 93 PHE A O 1
ATOM 768 N N . THR A 1 94 ? -18.995 -2.047 30.074 1.00 80.75 94 THR A N 1
ATOM 769 C CA . THR A 1 94 ? -18.558 -2.946 31.150 1.00 80.75 94 THR A CA 1
ATOM 770 C C . THR A 1 94 ? -17.278 -3.700 30.801 1.00 80.75 94 THR A C 1
ATOM 772 O O . THR A 1 94 ? -16.625 -4.223 31.695 1.00 80.75 94 THR A O 1
ATOM 775 N N . ASN A 1 95 ? -16.918 -3.754 29.518 1.00 84.06 95 ASN A N 1
ATOM 776 C CA . ASN A 1 95 ? -15.791 -4.515 28.992 1.00 84.06 95 ASN A CA 1
ATOM 777 C C . ASN A 1 95 ? -14.942 -3.640 28.059 1.00 84.06 95 ASN A C 1
ATOM 779 O O . ASN A 1 95 ? -15.455 -2.702 27.440 1.00 84.06 95 ASN A O 1
ATOM 783 N N . VAL A 1 96 ? -13.645 -3.933 27.991 1.00 88.31 96 VAL A N 1
ATOM 784 C CA . VAL A 1 96 ? -12.672 -3.142 27.226 1.00 88.31 96 VAL A CA 1
ATOM 785 C C . VAL A 1 96 ? -12.713 -3.490 25.736 1.00 88.31 96 VAL A C 1
ATOM 787 O O . VAL A 1 96 ? -12.483 -2.631 24.891 1.00 88.31 96 VAL A O 1
ATOM 790 N N . GLU A 1 97 ? -13.092 -4.721 25.403 1.00 90.94 97 GLU A N 1
ATOM 791 C CA . GLU A 1 97 ? -13.166 -5.252 24.044 1.00 90.94 97 GLU A CA 1
ATOM 792 C C . GLU A 1 97 ? -14.155 -4.457 23.185 1.00 90.94 97 GLU A C 1
ATOM 794 O O . GLU A 1 97 ? -13.885 -4.183 22.020 1.00 90.94 97 GLU A O 1
ATOM 799 N N . SER A 1 98 ? -15.270 -4.012 23.774 1.00 90.81 98 SER A N 1
ATOM 800 C CA . SER A 1 98 ? -16.249 -3.153 23.094 1.00 90.81 98 SER A CA 1
ATOM 801 C C . SER A 1 98 ? -15.678 -1.787 22.748 1.00 90.81 98 SER A C 1
ATOM 803 O O . SER A 1 98 ? -15.992 -1.241 21.693 1.00 90.81 98 SER A O 1
ATOM 805 N N . VAL A 1 99 ? -14.843 -1.238 23.635 1.00 92.62 99 VAL A N 1
ATOM 806 C CA . VAL A 1 99 ? -14.190 0.049 23.398 1.00 92.62 99 VAL A CA 1
ATOM 807 C C . VAL A 1 99 ? -13.208 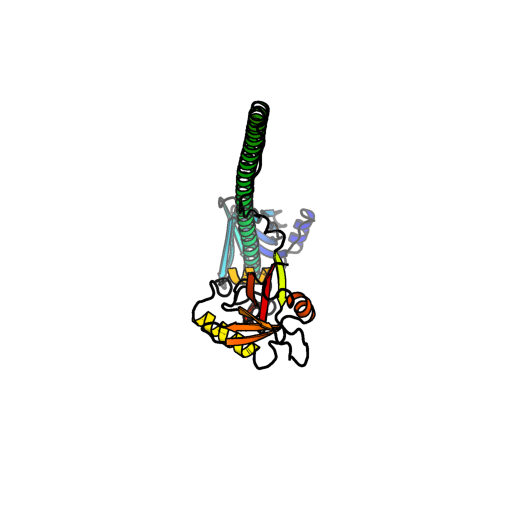-0.083 22.241 1.00 92.62 99 VAL A C 1
ATOM 809 O O . VAL A 1 99 ? -13.251 0.716 21.314 1.00 92.62 99 VAL A O 1
ATOM 812 N N . ILE A 1 100 ? -12.371 -1.125 22.278 1.00 93.31 100 ILE A N 1
ATOM 813 C CA . ILE A 1 100 ? -11.382 -1.411 21.233 1.00 93.31 100 ILE A CA 1
ATOM 814 C C . ILE A 1 100 ? -12.075 -1.630 19.884 1.00 93.31 100 ILE A C 1
ATOM 816 O O . ILE A 1 100 ? -11.682 -1.020 18.900 1.00 93.31 100 ILE A O 1
ATOM 820 N N . ALA A 1 101 ? -13.139 -2.435 19.831 1.00 94.25 101 ALA A N 1
ATOM 821 C CA . ALA A 1 101 ? -13.824 -2.738 18.577 1.00 94.25 101 ALA A CA 1
ATOM 822 C C . ALA A 1 101 ? -14.410 -1.490 17.895 1.00 94.25 101 ALA A C 1
ATOM 824 O O . ALA A 1 101 ? -14.303 -1.342 16.681 1.00 94.25 101 ALA A O 1
ATOM 825 N N . ILE A 1 102 ? -15.029 -0.590 18.664 1.00 94.88 102 ILE A N 1
ATOM 826 C CA . ILE A 1 102 ? -15.618 0.640 18.116 1.00 94.88 102 ILE A CA 1
ATOM 827 C C . ILE A 1 102 ? -14.523 1.633 17.706 1.00 94.88 102 ILE A C 1
ATOM 829 O O . ILE A 1 102 ? -14.669 2.307 16.692 1.00 94.88 102 ILE A O 1
ATOM 833 N N . GLU A 1 103 ? -13.433 1.718 18.468 1.00 94.44 103 GLU A N 1
ATOM 834 C CA . GLU A 1 103 ? -12.293 2.577 18.137 1.00 94.44 103 GLU A CA 1
ATOM 835 C C . GLU A 1 103 ? -11.595 2.128 16.850 1.00 94.44 103 GLU A C 1
ATOM 837 O O . GLU A 1 103 ? -11.377 2.954 15.970 1.00 94.44 103 GLU A O 1
ATOM 842 N N . VAL A 1 104 ? -11.332 0.826 16.699 1.00 94.81 104 VAL A N 1
ATOM 843 C CA . VAL A 1 104 ? -10.759 0.253 15.470 1.00 94.81 104 VAL A CA 1
ATOM 844 C C . VAL A 1 104 ? -11.685 0.492 14.281 1.00 94.81 104 VAL A C 1
ATOM 846 O O . VAL A 1 104 ? -11.233 0.914 13.222 1.00 94.81 104 VAL A O 1
ATOM 849 N N . LEU A 1 105 ? -12.996 0.285 14.451 1.00 95.00 105 LEU A N 1
ATOM 850 C CA . LEU A 1 105 ? -13.960 0.574 13.393 1.00 95.00 105 LEU A CA 1
ATOM 851 C C . LEU A 1 105 ? -13.919 2.048 12.971 1.00 95.00 105 LEU A C 1
ATOM 853 O O . LEU A 1 105 ? -13.936 2.334 11.778 1.00 95.00 105 LEU A O 1
ATOM 857 N N . PHE A 1 106 ? -13.868 2.975 13.929 1.00 94.88 106 PHE A N 1
ATOM 858 C CA . PHE A 1 106 ? -13.769 4.395 13.612 1.00 94.88 106 PHE A CA 1
ATOM 859 C C . PHE A 1 106 ? -12.472 4.721 12.867 1.00 94.88 106 PHE A C 1
ATOM 861 O O . PHE A 1 106 ? -12.539 5.407 11.857 1.00 94.88 106 PHE A O 1
ATOM 868 N N . GLN A 1 107 ? -11.327 4.200 13.320 1.00 93.38 107 GLN A N 1
ATOM 869 C CA . GLN A 1 107 ? -10.030 4.417 12.666 1.00 93.38 107 GLN A CA 1
ATOM 870 C C . GLN A 1 107 ? -10.057 3.980 11.200 1.00 93.38 107 GLN A C 1
ATOM 872 O O . GLN A 1 107 ? -9.721 4.771 10.328 1.00 93.38 107 GLN A O 1
ATOM 877 N N . VAL A 1 108 ? -10.555 2.770 10.924 1.00 93.88 108 VAL A N 1
ATOM 878 C CA . VAL A 1 108 ? -10.670 2.252 9.552 1.00 93.88 108 VAL A CA 1
ATOM 879 C C . VAL A 1 108 ? -11.580 3.134 8.690 1.00 93.88 108 VAL A C 1
ATOM 881 O O . VAL A 1 108 ? -11.282 3.393 7.526 1.00 93.88 108 VAL A O 1
ATOM 884 N N . LEU A 1 109 ? -12.705 3.605 9.235 1.00 93.44 109 LEU A N 1
ATOM 885 C CA . LEU A 1 109 ? -13.633 4.464 8.492 1.00 93.44 109 LEU A CA 1
ATOM 886 C C . LEU A 1 109 ? -13.071 5.875 8.253 1.00 93.44 109 LEU A C 1
ATOM 888 O O . LEU A 1 109 ? -13.320 6.456 7.196 1.00 93.44 109 LEU A O 1
ATOM 892 N N . ASP A 1 110 ? -12.323 6.423 9.209 1.00 90.12 110 ASP A N 1
ATOM 893 C CA . ASP A 1 110 ? -11.692 7.744 9.119 1.00 90.12 110 ASP A CA 1
ATOM 894 C C . ASP A 1 110 ? -10.522 7.751 8.122 1.00 90.12 110 ASP A C 1
ATOM 896 O O . ASP A 1 110 ? -10.391 8.663 7.302 1.00 90.12 110 ASP A O 1
ATOM 900 N N . GLU A 1 111 ? -9.734 6.677 8.105 1.00 91.25 111 GLU A N 1
ATOM 901 C CA . GLU A 1 111 ? -8.682 6.454 7.114 1.00 91.25 111 GLU A CA 1
ATOM 902 C C . GLU A 1 111 ? -9.273 6.363 5.702 1.00 91.25 111 GLU A C 1
ATOM 904 O O . GLU A 1 111 ? -8.897 7.136 4.821 1.00 91.25 111 GLU A O 1
ATOM 909 N N . GLN A 1 112 ? -10.309 5.536 5.506 1.00 90.69 112 GLN A N 1
ATOM 910 C CA . GLN A 1 112 ? -11.017 5.444 4.222 1.00 90.69 112 GLN A CA 1
ATOM 911 C C . GLN A 1 112 ? -11.585 6.790 3.757 1.00 90.69 112 GLN A C 1
ATOM 913 O O . GLN A 1 112 ? -11.546 7.105 2.563 1.00 90.69 112 GLN A O 1
ATOM 918 N N . LYS A 1 113 ? -12.119 7.594 4.683 1.00 88.12 113 LYS A N 1
ATOM 919 C CA . LYS A 1 113 ? -12.605 8.945 4.386 1.00 88.12 113 LYS A CA 1
ATOM 920 C C . LYS A 1 113 ? -11.463 9.847 3.911 1.00 88.12 113 LYS A C 1
ATOM 922 O O . LYS A 1 113 ? -11.613 10.507 2.883 1.00 88.12 113 LYS A O 1
ATOM 927 N N . THR A 1 114 ? -10.328 9.826 4.604 1.00 88.19 114 THR A N 1
ATOM 928 C CA . THR A 1 114 ? -9.142 10.633 4.281 1.00 88.19 114 THR A CA 1
ATOM 929 C C . THR A 1 114 ? -8.549 10.254 2.920 1.00 88.19 114 THR A C 1
ATOM 931 O O . THR A 1 114 ? -8.287 11.126 2.082 1.00 88.19 114 THR A O 1
ATOM 934 N N . THR A 1 115 ? -8.412 8.955 2.638 1.00 91.62 115 THR A N 1
ATOM 935 C CA . TH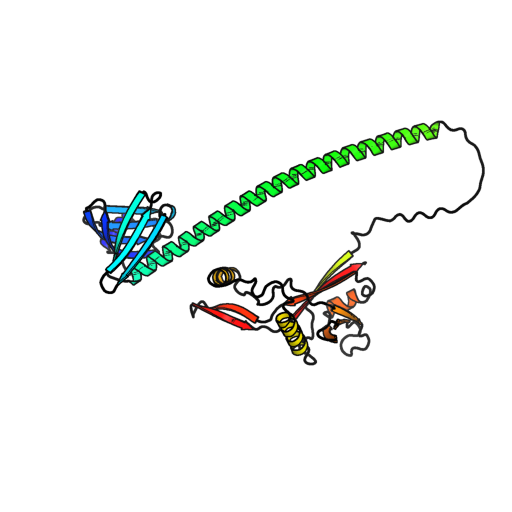R A 1 115 ? -7.958 8.450 1.334 1.00 91.62 115 THR A CA 1
ATOM 936 C C . THR A 1 115 ? -8.900 8.889 0.215 1.00 91.62 115 THR A C 1
ATOM 938 O O . THR A 1 115 ? -8.450 9.362 -0.831 1.00 91.62 115 THR A O 1
ATOM 941 N N . LEU A 1 116 ? -10.218 8.789 0.428 1.00 91.38 116 LEU A N 1
ATOM 942 C CA . LEU A 1 116 ? -11.212 9.207 -0.559 1.00 91.38 116 LEU A CA 1
ATOM 943 C C . LEU A 1 116 ? -11.158 10.719 -0.834 1.00 91.38 116 LEU A C 1
ATOM 945 O O . LEU A 1 116 ? -11.332 11.142 -1.978 1.00 91.38 116 LEU A O 1
ATOM 949 N N . GLU A 1 117 ? -10.933 11.541 0.191 1.00 89.94 117 GLU A N 1
ATOM 950 C CA . GLU A 1 117 ? -10.751 12.989 0.036 1.00 89.94 117 GLU A CA 1
ATOM 951 C C . GLU A 1 117 ? -9.488 13.307 -0.779 1.00 89.94 117 GLU A C 1
ATOM 953 O O . GLU A 1 117 ? -9.559 14.070 -1.745 1.00 89.94 117 GLU A O 1
ATOM 958 N N . THR A 1 118 ? -8.378 12.616 -0.508 1.00 92.19 118 THR A N 1
ATOM 959 C CA . THR A 1 118 ? -7.118 12.779 -1.256 1.00 92.19 118 THR A CA 1
ATOM 960 C C . THR A 1 118 ? -7.266 12.371 -2.723 1.00 92.19 118 THR A C 1
ATOM 962 O O . THR A 1 118 ? -6.834 13.091 -3.626 1.00 92.19 118 THR A O 1
ATOM 965 N N . GLN A 1 119 ? -7.945 11.253 -2.999 1.00 92.75 119 GLN A N 1
ATOM 966 C CA . GLN A 1 119 ? -8.225 10.813 -4.370 1.00 92.75 119 GLN A CA 1
ATOM 967 C C . GLN A 1 119 ? -9.091 11.821 -5.137 1.00 92.75 119 GLN A C 1
ATOM 969 O O . GLN A 1 119 ? -8.841 12.079 -6.317 1.00 92.75 119 GLN A O 1
ATOM 974 N N . LYS A 1 120 ? -10.089 12.427 -4.480 1.00 94.56 120 LYS A N 1
ATOM 975 C CA . LYS A 1 120 ? -10.919 13.478 -5.090 1.00 94.56 120 LYS A CA 1
ATOM 976 C C . LYS A 1 120 ? -10.098 14.715 -5.446 1.00 94.56 120 LYS A C 1
ATOM 978 O O . LYS A 1 120 ? -10.319 15.296 -6.508 1.00 94.56 120 LYS A O 1
ATOM 983 N N . ASP A 1 121 ? -9.156 15.112 -4.601 1.00 94.38 121 ASP A N 1
ATOM 984 C CA . ASP A 1 121 ? -8.305 16.274 -4.868 1.00 94.38 121 ASP A CA 1
ATOM 985 C C . ASP A 1 121 ? -7.270 16.008 -5.971 1.00 94.38 121 ASP A C 1
ATOM 987 O O . ASP A 1 121 ? -7.041 16.871 -6.830 1.00 94.38 121 ASP A O 1
ATOM 991 N N . LEU A 1 122 ? -6.725 14.790 -6.041 1.00 94.62 122 LEU A N 1
ATOM 992 C CA . LEU A 1 122 ? -5.884 14.363 -7.160 1.00 94.62 122 LEU A CA 1
ATOM 993 C C . LEU A 1 122 ? -6.668 14.368 -8.479 1.00 94.62 122 LEU A C 1
ATOM 995 O O . LEU A 1 122 ? -6.181 14.892 -9.483 1.00 94.62 122 LEU A O 1
ATOM 999 N N . LEU A 1 123 ? -7.900 13.847 -8.470 1.00 95.56 123 LEU A N 1
ATOM 1000 C CA . LEU A 1 123 ? -8.777 13.846 -9.640 1.00 95.56 123 LEU A CA 1
ATOM 1001 C C . LEU A 1 123 ? -9.049 15.274 -10.130 1.00 95.56 123 LEU A C 1
ATOM 1003 O O . LEU A 1 123 ? -8.834 15.562 -11.305 1.00 95.56 123 LEU A O 1
ATOM 1007 N N . ARG A 1 124 ? -9.408 16.197 -9.227 1.00 95.19 124 ARG A N 1
ATOM 1008 C CA . ARG A 1 124 ? -9.600 17.624 -9.554 1.00 95.19 124 ARG A CA 1
ATOM 1009 C C . ARG A 1 124 ? -8.351 18.259 -10.165 1.00 95.19 124 ARG A C 1
ATOM 1011 O O . ARG A 1 124 ? -8.453 19.127 -11.031 1.00 95.19 124 ARG A O 1
ATOM 1018 N N . THR A 1 125 ? -7.166 17.861 -9.706 1.00 95.75 125 THR A N 1
ATOM 1019 C CA . THR A 1 125 ? -5.890 18.356 -10.243 1.00 95.75 125 THR A CA 1
ATOM 1020 C C . THR A 1 125 ? -5.654 17.833 -11.658 1.00 95.75 125 THR A C 1
ATOM 1022 O O . THR A 1 125 ? -5.324 18.609 -12.555 1.00 95.75 125 THR A O 1
ATOM 1025 N N . LYS A 1 126 ? -5.906 16.540 -11.888 1.00 95.25 126 LYS A N 1
ATOM 1026 C CA . LYS A 1 126 ? -5.791 15.912 -13.210 1.00 95.25 126 LYS A CA 1
ATOM 1027 C C . LYS A 1 126 ? -6.801 16.470 -14.211 1.00 95.25 126 LYS A C 1
ATOM 1029 O O . LYS A 1 126 ? -6.452 16.696 -15.366 1.00 95.25 126 LYS A O 1
ATOM 1034 N N . GLU A 1 127 ? -8.022 16.769 -13.776 1.00 96.44 127 GLU A N 1
ATOM 1035 C CA . GLU A 1 127 ? -9.036 17.421 -14.613 1.00 96.44 127 GLU A CA 1
ATOM 1036 C C . GLU A 1 127 ? -8.576 18.803 -15.104 1.00 96.44 127 GLU A C 1
ATOM 1038 O O . GLU A 1 127 ? -8.724 19.111 -16.289 1.00 96.44 127 GLU A O 1
ATOM 1043 N N . LYS A 1 128 ? -7.945 19.609 -14.236 1.00 96.50 128 LYS A N 1
ATOM 1044 C CA . LYS A 1 128 ? -7.369 20.912 -14.618 1.00 96.50 128 LYS A CA 1
ATOM 1045 C C . LYS A 1 128 ? -6.212 20.774 -15.612 1.00 96.50 128 LYS A C 1
ATOM 1047 O O . LYS A 1 128 ? -6.128 21.556 -16.556 1.00 96.50 128 LYS A O 1
ATOM 1052 N N . GLU A 1 129 ? -5.338 19.786 -15.418 1.00 96.38 129 GLU A N 1
ATOM 1053 C CA . GLU A 1 129 ? -4.214 19.496 -16.321 1.00 96.38 129 GLU A CA 1
ATOM 1054 C C . GLU A 1 129 ? -4.711 19.108 -17.724 1.00 96.38 129 GLU A C 1
ATOM 1056 O O . GLU A 1 129 ? -4.250 19.650 -18.729 1.00 96.38 129 GLU A O 1
ATOM 1061 N N . ILE A 1 130 ? -5.732 18.247 -17.800 1.00 97.00 130 ILE A N 1
ATOM 1062 C CA . ILE A 1 130 ? -6.378 17.868 -19.064 1.00 97.00 130 ILE A CA 1
ATOM 1063 C C . ILE A 1 130 ? -6.999 19.087 -19.758 1.00 97.00 130 ILE A C 1
ATOM 1065 O O . ILE A 1 130 ? -6.918 19.205 -20.982 1.00 97.00 130 ILE A O 1
ATOM 1069 N N . GLU A 1 131 ? -7.631 19.996 -19.011 1.00 97.19 131 GLU A N 1
ATOM 1070 C CA . GLU A 1 131 ? -8.198 21.219 -19.588 1.00 97.19 131 GLU A CA 1
ATOM 1071 C C . GLU A 1 131 ? -7.112 22.128 -20.187 1.00 97.19 131 GLU A C 1
ATOM 1073 O O . GLU A 1 131 ? -7.309 22.692 -21.268 1.00 97.19 131 GLU A O 1
ATOM 1078 N N . LEU A 1 132 ? -5.956 22.239 -19.526 1.00 96.88 132 LEU A N 1
ATOM 1079 C CA . LEU A 1 132 ? -4.816 23.010 -20.021 1.00 96.88 132 LEU A CA 1
ATOM 1080 C C . LEU A 1 132 ? -4.240 22.403 -21.307 1.00 96.88 132 LEU A C 1
ATOM 1082 O O . LEU A 1 132 ? -4.129 23.104 -22.313 1.00 96.88 132 LEU A O 1
ATOM 1086 N N . LEU A 1 133 ? -3.977 21.094 -21.314 1.00 95.56 133 LEU A N 1
ATOM 1087 C CA . LEU A 1 133 ? -3.456 20.383 -22.486 1.00 95.56 133 LEU A CA 1
ATOM 1088 C C . LEU A 1 133 ? -4.399 20.490 -23.691 1.00 95.56 133 LEU A C 1
ATOM 1090 O O . LEU A 1 133 ? -3.952 20.662 -24.824 1.00 95.56 133 LEU A O 1
ATOM 1094 N N . LYS A 1 134 ? -5.719 20.456 -23.467 1.00 96.69 134 LYS A N 1
ATOM 1095 C CA . LYS A 1 134 ? -6.707 20.688 -24.533 1.00 96.69 134 LYS A CA 1
ATOM 1096 C C . LYS A 1 134 ? -6.594 22.093 -25.134 1.00 96.69 134 LYS A C 1
ATOM 1098 O O . LYS A 1 134 ? -6.725 22.242 -26.348 1.00 96.69 134 LYS A O 1
ATOM 1103 N N . LYS A 1 135 ? -6.348 23.126 -24.317 1.00 96.25 135 LYS A N 1
ATOM 1104 C CA . LYS A 1 135 ? -6.151 24.507 -24.802 1.00 96.25 135 LYS A CA 1
ATOM 1105 C C . LYS A 1 135 ? -4.864 24.637 -25.622 1.00 96.25 135 LYS A C 1
ATOM 1107 O O . LYS A 1 135 ? -4.884 25.263 -26.683 1.00 96.25 135 LYS A O 1
ATOM 1112 N N . GLU A 1 136 ? -3.776 24.019 -25.172 1.00 95.81 136 GLU A N 1
ATOM 1113 C CA . GLU A 1 136 ? -2.504 23.994 -25.905 1.00 95.81 136 GLU A CA 1
ATOM 1114 C C . GLU A 1 136 ? -2.633 23.264 -27.244 1.00 95.81 136 GLU A C 1
ATOM 1116 O O . GLU A 1 136 ? -2.240 23.804 -28.278 1.00 95.81 136 GLU A O 1
ATOM 1121 N N . LEU A 1 137 ? -3.270 22.089 -27.253 1.00 94.69 137 LEU A N 1
ATOM 1122 C CA . LEU A 1 137 ? -3.509 21.317 -28.471 1.00 94.69 137 LEU A CA 1
ATOM 1123 C C . LEU A 1 137 ? -4.295 22.128 -29.509 1.00 94.69 137 LEU A C 1
ATOM 1125 O O . LEU A 1 137 ? -3.893 22.192 -30.668 1.00 94.69 137 LEU A O 1
ATOM 1129 N N . ASN A 1 138 ? -5.367 22.808 -29.094 1.00 94.50 138 ASN A N 1
ATOM 1130 C CA . ASN A 1 138 ? -6.152 23.666 -29.989 1.00 94.50 138 ASN A CA 1
ATOM 1131 C C . ASN A 1 138 ? -5.323 24.828 -30.563 1.00 94.50 138 ASN A C 1
ATOM 1133 O O . ASN A 1 138 ? -5.491 25.206 -31.726 1.00 94.50 138 ASN A O 1
ATOM 1137 N N . THR A 1 139 ? -4.409 25.383 -29.764 1.00 94.62 139 THR A N 1
ATOM 1138 C CA . THR A 1 139 ? -3.503 26.456 -30.197 1.00 94.62 139 THR A CA 1
ATOM 1139 C C . THR A 1 139 ? -2.509 25.943 -31.239 1.00 94.62 139 THR A C 1
ATOM 1141 O O . THR A 1 139 ? -2.335 26.562 -32.288 1.00 94.62 139 THR A O 1
ATOM 1144 N N . LEU A 1 140 ? -1.905 24.776 -31.001 1.00 92.25 140 LEU A N 1
ATOM 1145 C CA . LEU A 1 140 ? -0.995 24.129 -31.950 1.00 92.25 140 LEU A CA 1
ATOM 1146 C C . LEU A 1 140 ? -1.697 23.761 -33.259 1.00 92.25 140 LEU A C 1
ATOM 1148 O O . LEU A 1 140 ? -1.137 23.987 -34.330 1.00 92.25 140 LEU A O 1
ATOM 1152 N N . GLN A 1 141 ? -2.929 23.253 -33.183 1.00 92.88 141 GLN A N 1
ATOM 1153 C CA . GLN A 1 141 ? -3.751 22.951 -34.354 1.00 92.88 141 GLN A CA 1
ATOM 1154 C C . GLN A 1 141 ? -3.978 24.213 -35.201 1.00 92.88 141 GLN A C 1
ATOM 1156 O O . GLN A 1 141 ? -3.709 24.215 -36.399 1.00 92.88 141 GLN A O 1
ATOM 1161 N N . SER A 1 142 ? -4.362 25.317 -34.554 1.00 89.19 142 SER A N 1
ATOM 1162 C CA . SER A 1 142 ? -4.589 26.604 -35.223 1.00 89.19 142 SER A CA 1
ATOM 1163 C C . SER A 1 142 ? -3.312 27.144 -35.883 1.00 89.19 142 SER A C 1
ATOM 1165 O O . SER A 1 142 ? -3.344 27.636 -37.012 1.00 89.19 142 SER A O 1
ATOM 1167 N N . ASN A 1 143 ? -2.164 27.014 -35.210 1.00 91.00 143 ASN A N 1
ATOM 1168 C CA . ASN A 1 143 ? -0.867 27.415 -35.758 1.00 91.00 143 ASN A CA 1
ATOM 1169 C C . ASN A 1 143 ? -0.466 26.559 -36.966 1.00 91.00 143 ASN A C 1
ATOM 1171 O O . ASN A 1 143 ? 0.025 27.096 -37.960 1.00 91.00 143 ASN A O 1
ATOM 1175 N N . LYS A 1 144 ? -0.698 25.242 -36.901 1.00 90.88 144 LYS A N 1
ATOM 1176 C CA . LYS A 1 144 ? -0.463 24.320 -38.017 1.00 90.88 144 LYS A CA 1
ATOM 1177 C C . LYS A 1 144 ? -1.308 24.700 -39.233 1.00 90.88 144 LYS A C 1
ATOM 1179 O O . LYS A 1 144 ? -0.769 24.757 -40.336 1.00 90.88 144 LYS A O 1
ATOM 1184 N N . ASP A 1 145 ? -2.590 24.992 -39.037 1.00 87.94 145 ASP A N 1
ATOM 1185 C CA . ASP A 1 145 ? -3.504 25.356 -40.125 1.00 87.94 145 ASP A CA 1
ATOM 1186 C C . ASP A 1 145 ? -3.113 26.701 -40.768 1.00 87.94 145 ASP A C 1
ATOM 1188 O O . ASP A 1 145 ? -3.105 26.839 -41.995 1.00 87.94 145 ASP A O 1
ATOM 1192 N N . SER A 1 146 ? -2.692 27.677 -39.955 1.00 83.31 146 SER A N 1
ATOM 1193 C CA . SER A 1 146 ? -2.147 28.958 -40.431 1.00 83.31 146 SER A CA 1
ATOM 1194 C C . SER A 1 146 ? -0.860 28.770 -41.245 1.00 83.31 146 SER A C 1
ATOM 1196 O O . SER A 1 146 ? -0.720 29.317 -42.341 1.00 83.31 146 SER A O 1
ATOM 1198 N N . LEU A 1 147 ? 0.064 27.928 -40.768 1.00 83.50 147 LEU A N 1
ATOM 1199 C CA . LEU A 1 147 ? 1.304 27.622 -41.481 1.00 83.50 147 LEU A CA 1
ATOM 1200 C C . LEU A 1 147 ? 1.041 26.894 -42.806 1.00 83.50 147 LEU A C 1
ATOM 1202 O O . LEU A 1 147 ? 1.644 27.243 -43.820 1.00 83.50 147 LEU A O 1
ATOM 1206 N N . ALA A 1 148 ? 0.122 25.925 -42.819 1.00 81.06 148 ALA A N 1
ATOM 1207 C CA . ALA A 1 148 ? -0.291 25.230 -44.035 1.00 81.06 148 ALA A CA 1
ATOM 1208 C C . ALA A 1 148 ? -0.882 26.203 -45.067 1.00 81.06 148 ALA A C 1
ATOM 1210 O O . ALA A 1 148 ? -0.553 26.120 -46.250 1.00 81.06 148 ALA A O 1
ATOM 1211 N N . THR A 1 149 ? -1.686 27.167 -44.610 1.00 77.56 149 THR A N 1
ATOM 1212 C CA . THR A 1 149 ? -2.245 28.225 -45.461 1.00 77.56 149 THR A CA 1
ATOM 1213 C C . THR A 1 149 ? -1.136 29.096 -46.056 1.00 77.56 149 THR A C 1
ATOM 1215 O O . THR A 1 149 ? -1.093 29.284 -47.268 1.00 77.56 149 THR A O 1
ATOM 1218 N N . ASN A 1 150 ? -0.182 29.555 -45.239 1.00 76.25 150 ASN A N 1
ATOM 1219 C CA . ASN A 1 150 ? 0.948 30.368 -45.704 1.00 76.25 150 ASN A CA 1
ATOM 1220 C C . ASN A 1 150 ? 1.836 29.624 -46.712 1.00 76.25 150 ASN A C 1
ATOM 1222 O O . ASN A 1 150 ? 2.267 30.206 -47.706 1.00 76.25 150 ASN A O 1
ATOM 1226 N N . LEU A 1 151 ? 2.088 28.330 -46.494 1.00 72.06 151 LEU A N 1
ATOM 1227 C CA . LEU A 1 151 ? 2.839 27.495 -47.434 1.00 72.06 151 LEU A CA 1
ATOM 1228 C C . LEU A 1 151 ? 2.118 27.362 -48.781 1.00 72.06 151 LEU A C 1
ATOM 1230 O O . LEU A 1 151 ? 2.765 27.439 -49.824 1.00 72.06 151 LEU A O 1
ATOM 1234 N N . TYR A 1 152 ? 0.792 27.213 -48.773 1.00 69.44 152 TYR A N 1
ATOM 1235 C CA . TYR A 1 152 ? -0.009 27.117 -49.996 1.00 69.44 152 TYR A CA 1
ATOM 1236 C C . TYR A 1 152 ? -0.007 28.430 -50.797 1.00 69.44 152 TYR A C 1
ATOM 1238 O O . TYR A 1 152 ? 0.151 28.414 -52.022 1.00 69.44 152 TYR A O 1
ATOM 1246 N N . THR A 1 153 ? -0.120 29.571 -50.109 1.00 64.69 153 THR A N 1
ATOM 1247 C CA . THR A 1 153 ? -0.056 30.908 -50.722 1.00 64.69 153 THR A CA 1
ATOM 1248 C C . THR A 1 153 ? 1.323 31.165 -51.330 1.00 64.69 153 THR A C 1
ATOM 1250 O O . THR A 1 153 ? 1.420 31.469 -52.517 1.00 64.69 153 THR A O 1
ATOM 1253 N N . ASN A 1 154 ? 2.397 30.915 -50.574 1.00 63.50 154 ASN A N 1
ATOM 1254 C CA . ASN A 1 154 ? 3.770 31.103 -51.049 1.00 63.50 154 ASN A CA 1
ATOM 1255 C C . ASN A 1 154 ? 4.112 30.179 -52.230 1.00 63.50 154 ASN A C 1
ATOM 1257 O O . ASN A 1 154 ? 4.837 30.578 -53.140 1.00 63.50 154 ASN A O 1
ATOM 1261 N N . HIS A 1 155 ? 3.588 28.946 -52.252 1.00 59.62 155 HIS A N 1
ATOM 1262 C CA . HIS A 1 155 ? 3.783 28.030 -53.378 1.00 59.62 155 HIS A CA 1
ATOM 1263 C C . HIS A 1 155 ? 3.045 28.501 -54.642 1.00 59.62 155 HIS A C 1
ATOM 1265 O O . HIS A 1 155 ? 3.581 28.387 -55.745 1.00 59.62 155 HIS A O 1
ATOM 1271 N N . SER A 1 156 ? 1.854 29.085 -54.484 1.00 57.78 156 SER A N 1
ATOM 1272 C CA . SER A 1 156 ? 1.073 29.663 -55.587 1.00 57.78 156 SER A CA 1
ATOM 1273 C C . SER A 1 156 ? 1.746 30.915 -56.172 1.00 57.78 156 SER A C 1
ATOM 1275 O O . SER A 1 156 ? 1.814 31.066 -57.392 1.00 57.78 156 SER A O 1
ATOM 1277 N N . GLU A 1 157 ? 2.318 31.772 -55.322 1.00 56.72 157 GLU A N 1
ATOM 1278 C CA . GLU A 1 157 ? 3.109 32.942 -55.735 1.00 56.72 157 GLU A CA 1
ATOM 1279 C C . GLU A 1 157 ? 4.405 32.536 -56.465 1.00 56.72 157 GLU A C 1
ATOM 1281 O O . GLU A 1 157 ? 4.763 33.130 -57.485 1.00 56.72 157 GLU A O 1
ATOM 1286 N N . PHE A 1 158 ? 5.072 31.464 -56.018 1.00 53.56 158 PHE A N 1
ATOM 1287 C CA . PHE A 1 158 ? 6.257 30.914 -56.691 1.00 53.56 158 PHE A CA 1
ATOM 1288 C C . PHE A 1 158 ? 5.958 30.311 -58.074 1.00 53.56 158 PHE A C 1
ATOM 1290 O O . PHE A 1 158 ? 6.816 30.365 -58.959 1.00 53.56 158 PHE A O 1
ATOM 1297 N N . GLN A 1 159 ? 4.770 29.733 -58.286 1.00 51.09 159 GLN A N 1
ATOM 1298 C CA . GLN A 1 159 ? 4.365 29.218 -59.600 1.00 51.09 159 GLN A CA 1
ATOM 1299 C C . GLN A 1 159 ? 4.026 30.355 -60.578 1.00 51.09 159 GLN A C 1
ATOM 1301 O O . GLN A 1 159 ? 4.500 30.328 -61.712 1.00 51.09 159 GLN A O 1
ATOM 1306 N N . GLN A 1 160 ? 3.344 31.415 -60.126 1.00 52.25 160 GLN A N 1
ATOM 1307 C CA . GLN A 1 160 ? 3.094 32.607 -60.954 1.00 52.25 160 GLN A CA 1
ATOM 1308 C C . GLN A 1 160 ? 4.384 33.344 -61.361 1.00 52.25 160 GLN A C 1
ATOM 1310 O O . GLN A 1 160 ? 4.444 33.944 -62.435 1.00 52.25 160 GLN A O 1
ATOM 1315 N N . ALA A 1 161 ? 5.439 33.280 -60.543 1.00 50.91 161 ALA A N 1
ATOM 1316 C CA . ALA A 1 161 ? 6.750 33.828 -60.890 1.00 50.91 161 ALA A CA 1
ATOM 1317 C C . ALA A 1 161 ? 7.511 32.986 -61.939 1.00 50.91 161 ALA A C 1
ATOM 1319 O O . ALA A 1 161 ? 8.324 33.538 -62.680 1.00 50.91 161 ALA A O 1
ATOM 1320 N N . LYS A 1 162 ? 7.248 31.672 -62.038 1.00 47.19 162 LYS A N 1
ATOM 1321 C CA . LYS A 1 162 ? 7.872 30.777 -63.034 1.00 47.19 162 LYS A CA 1
ATOM 1322 C C . LYS A 1 162 ? 7.271 30.908 -64.436 1.00 47.19 162 LYS A C 1
ATOM 1324 O O . LYS A 1 162 ? 8.011 30.760 -65.404 1.00 47.19 162 LYS A O 1
ATOM 1329 N N . ASP A 1 163 ? 5.991 31.256 -64.553 1.00 44.34 163 ASP A N 1
ATOM 1330 C CA . ASP A 1 163 ? 5.319 31.428 -65.852 1.00 44.34 163 ASP A CA 1
ATOM 1331 C C . ASP A 1 163 ? 5.689 32.742 -66.578 1.00 44.34 163 ASP A C 1
ATOM 1333 O O . ASP A 1 163 ? 5.319 32.940 -67.733 1.00 44.34 163 ASP A O 1
ATOM 1337 N N . ASN A 1 164 ? 6.467 33.627 -65.938 1.00 44.38 164 ASN A N 1
ATOM 1338 C CA . ASN A 1 164 ? 6.847 34.945 -66.466 1.00 44.38 164 ASN A CA 1
ATOM 1339 C C . ASN A 1 164 ? 8.317 35.075 -66.928 1.00 44.38 164 ASN A C 1
ATOM 1341 O O . ASN A 1 164 ? 8.777 36.194 -67.162 1.00 44.38 164 ASN A O 1
ATOM 1345 N N . PHE A 1 165 ? 9.063 33.977 -67.109 1.00 38.50 165 PHE A N 1
ATOM 1346 C CA . PHE A 1 165 ? 10.437 34.032 -67.640 1.00 38.50 165 PHE A CA 1
ATOM 1347 C C . PHE A 1 165 ? 10.568 33.416 -69.047 1.00 38.50 165 PHE A C 1
ATOM 1349 O O . PHE A 1 165 ? 10.128 32.286 -69.266 1.00 38.50 165 PHE A O 1
ATOM 1356 N N . PRO A 1 166 ? 11.197 34.117 -70.017 1.00 35.50 166 PRO A N 1
ATOM 1357 C CA . PRO A 1 166 ? 11.400 33.595 -71.362 1.00 35.50 166 PRO A CA 1
ATOM 1358 C C . PRO A 1 166 ? 12.483 32.509 -71.384 1.00 35.50 166 PRO A C 1
ATOM 1360 O O . PRO A 1 166 ? 13.527 32.618 -70.741 1.00 35.50 166 PRO A O 1
ATOM 1363 N N . VAL A 1 167 ? 12.214 31.466 -72.170 1.00 37.56 167 VAL A N 1
ATOM 1364 C CA . VAL A 1 167 ? 13.074 30.303 -72.422 1.00 37.56 167 VAL A CA 1
ATOM 1365 C C . VAL A 1 167 ? 14.465 30.732 -72.900 1.00 37.56 167 VAL A C 1
ATOM 1367 O O . VAL A 1 167 ? 14.593 31.377 -73.940 1.00 37.56 167 VAL A O 1
ATOM 1370 N N . LEU A 1 168 ? 15.508 30.280 -72.198 1.00 28.11 168 LEU A N 1
ATOM 1371 C CA . LEU A 1 168 ? 16.878 30.218 -72.708 1.00 28.11 168 LEU A CA 1
ATOM 1372 C C . LEU A 1 168 ? 17.472 28.829 -72.446 1.00 28.11 168 LEU A C 1
ATOM 1374 O O . LEU A 1 168 ? 17.412 28.283 -71.348 1.00 28.11 168 LEU A O 1
ATOM 1378 N N . THR A 1 169 ? 18.001 28.254 -73.519 1.00 36.28 169 THR A N 1
ATOM 1379 C CA . THR A 1 169 ? 18.618 26.930 -73.634 1.00 36.28 169 THR A CA 1
ATOM 1380 C C . THR A 1 169 ? 20.057 26.865 -73.110 1.00 36.28 169 THR A C 1
ATOM 1382 O O . THR A 1 169 ? 20.796 27.830 -73.273 1.00 36.28 169 THR A O 1
ATOM 1385 N N . GLN A 1 170 ? 20.448 25.644 -72.707 1.00 28.47 170 GLN A N 1
ATOM 1386 C CA . GLN A 1 170 ? 21.781 24.994 -72.720 1.00 28.47 170 GLN A CA 1
ATOM 1387 C C . GLN A 1 170 ? 22.414 24.625 -71.361 1.00 28.47 170 GLN A C 1
ATOM 1389 O O . GLN A 1 170 ? 22.812 25.474 -70.578 1.00 28.47 170 GLN A O 1
ATOM 1394 N N . ASN A 1 171 ? 22.542 23.301 -71.180 1.00 32.62 171 ASN A N 1
ATOM 1395 C CA . ASN A 1 171 ? 23.690 22.504 -70.718 1.00 32.62 171 ASN A CA 1
ATOM 1396 C C . ASN A 1 171 ? 24.690 23.131 -69.726 1.00 32.62 171 ASN A C 1
ATOM 1398 O O . ASN A 1 171 ? 25.489 23.977 -70.110 1.00 32.62 171 ASN A O 1
ATOM 1402 N N . ASN A 1 172 ? 24.791 22.558 -68.522 1.00 28.41 172 ASN A N 1
ATOM 1403 C CA . ASN A 1 172 ? 25.918 21.716 -68.084 1.00 28.41 172 ASN A CA 1
ATOM 1404 C C . ASN A 1 172 ? 25.731 21.297 -66.617 1.00 28.41 172 ASN A C 1
ATOM 1406 O O . ASN A 1 172 ? 25.098 21.993 -65.830 1.00 28.41 172 ASN A O 1
ATOM 1410 N N . ALA A 1 173 ? 26.245 20.110 -66.300 1.00 40.25 173 ALA A N 1
ATOM 1411 C CA . ALA A 1 173 ? 26.226 19.487 -64.985 1.00 40.25 173 ALA A CA 1
ATOM 1412 C C . ALA A 1 173 ? 26.946 20.331 -63.928 1.00 40.25 173 ALA A C 1
ATOM 1414 O O . ALA A 1 173 ? 27.996 20.881 -64.231 1.00 40.25 173 ALA A O 1
ATOM 1415 N N . GLU A 1 174 ? 26.446 20.313 -62.691 1.00 27.09 174 GLU A N 1
ATOM 1416 C CA . GLU A 1 174 ? 27.285 20.309 -61.491 1.00 27.09 174 GLU A CA 1
ATOM 1417 C C . GLU A 1 174 ? 26.481 19.882 -60.251 1.00 27.09 174 GLU A C 1
ATOM 1419 O O . GLU A 1 174 ? 25.289 20.161 -60.122 1.00 27.09 174 GLU A O 1
ATOM 1424 N N . ASN A 1 175 ? 27.176 19.129 -59.396 1.00 38.25 175 ASN A N 1
ATOM 1425 C CA . ASN A 1 175 ? 26.785 18.583 -58.099 1.00 38.25 175 ASN A CA 1
ATOM 1426 C C . ASN A 1 175 ? 25.861 19.478 -57.269 1.00 38.25 175 ASN A C 1
ATOM 1428 O O . ASN A 1 175 ? 26.179 20.641 -57.046 1.00 38.25 175 ASN A O 1
ATOM 1432 N N . TYR A 1 176 ? 24.856 18.862 -56.645 1.00 28.92 176 TYR A N 1
ATOM 1433 C CA . TYR A 1 176 ? 24.393 19.293 -55.331 1.00 28.92 176 TYR A CA 1
ATOM 1434 C C . TYR A 1 176 ? 24.137 18.081 -54.438 1.00 28.92 176 TYR A C 1
ATOM 1436 O O . TYR A 1 176 ? 23.158 17.354 -54.602 1.00 28.92 176 TYR A O 1
ATOM 1444 N N . ASP A 1 177 ? 25.038 17.915 -53.469 1.00 43.53 177 ASP A N 1
ATOM 1445 C CA . ASP A 1 177 ? 24.714 17.359 -52.163 1.00 43.53 177 ASP A CA 1
ATOM 1446 C C . ASP A 1 177 ? 23.446 18.032 -51.633 1.00 43.53 177 ASP A C 1
ATOM 1448 O O . ASP A 1 177 ? 23.345 19.258 -51.561 1.00 43.53 177 ASP A O 1
ATOM 1452 N N . SER A 1 178 ? 22.477 17.225 -51.224 1.00 33.66 178 SER A N 1
ATOM 1453 C CA . SER A 1 178 ? 21.520 17.621 -50.196 1.00 33.66 178 SER A CA 1
ATOM 1454 C C . SER A 1 178 ? 21.024 16.366 -49.496 1.00 33.66 178 SER A C 1
ATOM 1456 O O . SER A 1 178 ? 20.110 15.676 -49.939 1.00 33.66 178 SER A O 1
ATOM 1458 N N . ILE A 1 179 ? 21.703 16.081 -48.386 1.00 39.56 179 ILE A N 1
ATOM 1459 C CA . ILE A 1 179 ? 21.216 15.244 -47.298 1.00 39.56 179 ILE A CA 1
ATOM 1460 C C . ILE A 1 179 ? 19.880 15.839 -46.854 1.00 39.56 179 ILE A C 1
ATOM 1462 O O . ILE A 1 179 ? 19.837 16.905 -46.247 1.00 39.56 179 ILE A O 1
ATOM 1466 N N . ASN A 1 180 ? 18.801 15.146 -47.184 1.00 38.88 180 ASN A N 1
ATOM 1467 C CA . ASN A 1 180 ? 17.500 15.291 -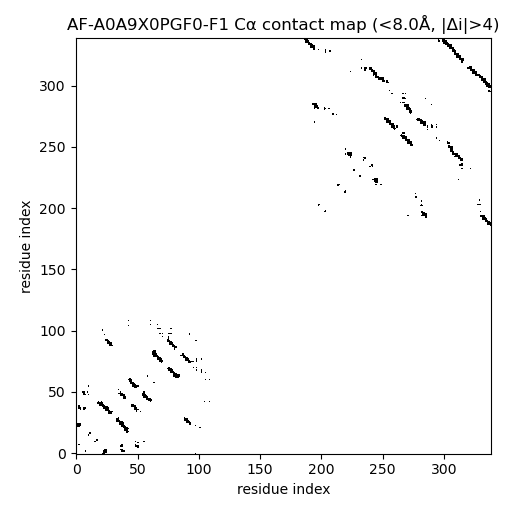46.560 1.00 38.88 180 ASN A CA 1
ATOM 1468 C C . ASN A 1 180 ? 17.026 13.875 -46.275 1.00 38.88 180 ASN A C 1
ATOM 1470 O O . ASN A 1 180 ? 16.696 13.168 -47.216 1.00 38.88 180 ASN A O 1
ATOM 1474 N N . ASP A 1 181 ? 16.996 13.487 -45.003 1.00 35.91 181 ASP A N 1
ATOM 1475 C CA . ASP A 1 181 ? 16.095 12.437 -44.528 1.00 35.91 181 ASP A CA 1
ATOM 1476 C C . ASP A 1 181 ? 15.905 12.568 -43.006 1.00 35.91 181 ASP A C 1
ATOM 1478 O O . ASP A 1 181 ? 16.448 11.815 -42.201 1.00 35.91 181 ASP A O 1
ATOM 1482 N N . GLU A 1 182 ? 15.082 13.537 -42.592 1.00 42.19 182 GLU A N 1
ATOM 1483 C CA . GLU A 1 182 ? 14.315 13.404 -41.346 1.00 42.19 182 GLU A CA 1
ATOM 1484 C C . GLU A 1 182 ? 13.130 12.460 -41.609 1.00 42.19 182 GLU A C 1
ATOM 1486 O O . GLU A 1 182 ? 12.005 12.874 -41.892 1.00 42.19 182 GLU A O 1
ATOM 1491 N N . LYS A 1 183 ? 13.411 11.155 -41.543 1.00 51.41 183 LYS A N 1
ATOM 1492 C CA . LYS A 1 183 ? 12.429 10.064 -41.442 1.00 51.41 183 LYS A CA 1
ATOM 1493 C C . LYS A 1 183 ? 13.032 8.910 -40.632 1.00 51.41 183 LYS A C 1
ATOM 1495 O O . LYS A 1 183 ? 13.469 7.930 -41.221 1.00 51.41 183 LYS A O 1
ATOM 1500 N N . THR A 1 184 ? 13.085 8.977 -39.298 1.00 46.19 184 THR A N 1
ATOM 1501 C CA . THR A 1 184 ? 13.717 7.877 -38.523 1.00 46.19 184 THR A CA 1
ATOM 1502 C C . THR A 1 184 ? 13.168 7.618 -37.110 1.00 46.19 184 THR A C 1
ATOM 1504 O O . THR A 1 184 ? 13.886 7.089 -36.270 1.00 46.19 184 THR A O 1
ATOM 1507 N N . THR A 1 185 ? 11.887 7.875 -36.815 1.00 51.34 185 THR A N 1
ATOM 1508 C CA . THR A 1 185 ? 11.244 7.272 -35.616 1.00 51.34 185 THR A CA 1
ATOM 1509 C C . THR A 1 185 ? 10.455 5.993 -35.902 1.00 51.34 185 THR A C 1
ATOM 1511 O O . THR A 1 185 ? 10.190 5.242 -34.969 1.00 51.34 185 THR A O 1
ATOM 1514 N N . ASP A 1 186 ? 10.157 5.683 -37.168 1.00 57.22 186 ASP A N 1
ATOM 1515 C CA . ASP A 1 186 ? 9.365 4.495 -37.542 1.00 57.22 186 ASP A CA 1
ATOM 1516 C C . ASP A 1 186 ? 10.181 3.181 -37.605 1.00 57.22 186 ASP A C 1
AT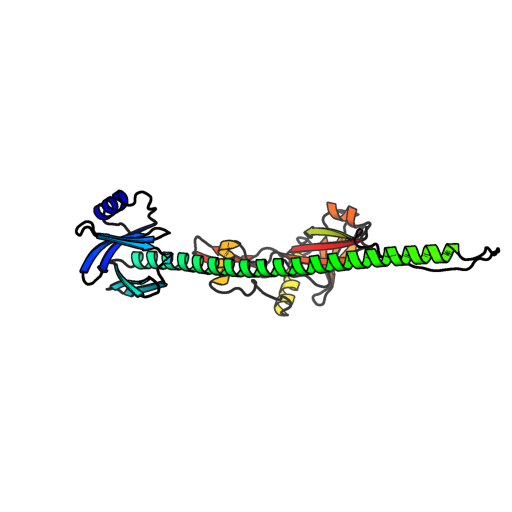OM 1518 O O . ASP A 1 186 ? 9.595 2.110 -37.745 1.00 57.22 186 ASP A O 1
ATOM 1522 N N . ASN A 1 187 ? 11.516 3.230 -37.450 1.00 79.94 187 ASN A N 1
ATOM 1523 C CA . ASN A 1 187 ? 12.410 2.063 -37.605 1.00 79.94 187 ASN A CA 1
ATOM 1524 C C . ASN A 1 187 ? 13.065 1.560 -36.300 1.00 79.94 187 ASN A C 1
ATOM 1526 O O . ASN A 1 187 ? 13.885 0.642 -36.353 1.00 79.94 187 ASN A O 1
ATOM 1530 N N . ILE A 1 188 ? 12.747 2.142 -35.135 1.00 84.75 188 ILE A N 1
ATOM 1531 C CA . ILE A 1 188 ? 13.302 1.688 -33.846 1.00 84.75 188 ILE A CA 1
ATOM 1532 C C . ILE A 1 188 ? 12.382 0.627 -33.241 1.00 84.75 188 ILE A C 1
ATOM 1534 O O . ILE A 1 188 ? 11.260 0.926 -32.830 1.00 84.75 188 ILE A O 1
ATOM 1538 N N . LEU A 1 189 ? 12.878 -0.604 -33.132 1.00 88.19 189 LEU A N 1
ATOM 1539 C CA . LEU A 1 189 ? 12.212 -1.675 -32.396 1.00 88.19 189 LEU A CA 1
ATOM 1540 C C . LEU A 1 189 ? 12.628 -1.663 -30.927 1.00 88.19 189 LEU A C 1
ATOM 1542 O O . LEU A 1 189 ? 13.738 -1.255 -30.583 1.00 88.19 189 LEU A O 1
ATOM 1546 N N . ARG A 1 190 ? 11.717 -2.110 -30.057 1.00 91.44 190 ARG A N 1
ATOM 1547 C CA . ARG A 1 190 ? 11.955 -2.280 -28.621 1.00 91.44 190 ARG A CA 1
ATOM 1548 C C . ARG A 1 190 ? 11.597 -3.691 -28.201 1.00 91.44 190 ARG A C 1
ATOM 1550 O O . ARG A 1 190 ? 10.485 -4.147 -28.458 1.00 91.44 190 ARG A O 1
ATOM 1557 N N . GLU A 1 191 ? 12.516 -4.337 -27.503 1.00 91.75 191 GLU A N 1
ATOM 1558 C CA . GLU A 1 191 ? 12.315 -5.664 -26.937 1.00 91.75 191 GLU A CA 1
ATOM 1559 C C . GLU A 1 191 ? 12.679 -5.676 -25.460 1.00 91.75 191 GLU A C 1
ATOM 1561 O O . GLU A 1 191 ? 13.565 -4.947 -25.009 1.00 91.75 191 GLU A O 1
ATOM 1566 N N . SER A 1 192 ? 11.986 -6.526 -24.705 1.00 93.62 192 SER A N 1
ATOM 1567 C CA . SER A 1 192 ? 12.295 -6.748 -23.301 1.00 93.62 192 SER A CA 1
ATOM 1568 C C . SER A 1 192 ? 12.192 -8.218 -22.948 1.00 93.62 192 SER A C 1
ATOM 1570 O O . SER A 1 192 ? 11.220 -8.872 -23.330 1.00 93.62 192 SER A O 1
ATOM 1572 N N . PHE A 1 193 ? 13.142 -8.721 -22.171 1.00 93.12 193 PHE A N 1
ATOM 1573 C CA . PHE A 1 193 ? 13.140 -10.111 -21.726 1.00 93.12 193 PHE A CA 1
ATOM 1574 C C . PHE A 1 193 ? 13.925 -10.282 -20.424 1.00 93.12 193 PHE A C 1
ATOM 1576 O O . PHE A 1 193 ? 14.697 -9.421 -19.996 1.00 93.12 193 PHE A O 1
ATOM 1583 N N . ILE A 1 194 ? 13.699 -11.417 -19.768 1.00 96.25 194 ILE A N 1
ATOM 1584 C CA . ILE A 1 194 ? 14.383 -11.785 -18.530 1.00 96.25 194 ILE A CA 1
ATOM 1585 C C . ILE A 1 194 ? 15.722 -12.434 -18.871 1.00 96.25 194 ILE A C 1
ATOM 1587 O O . ILE A 1 194 ? 15.773 -13.382 -19.652 1.00 96.25 194 ILE A O 1
ATOM 1591 N N . VAL A 1 195 ? 16.804 -11.943 -18.266 1.00 95.44 195 VAL A N 1
ATOM 1592 C CA . VAL A 1 195 ? 18.134 -12.543 -18.421 1.00 95.44 195 VAL A CA 1
ATOM 1593 C C . VAL A 1 195 ? 18.127 -13.943 -17.809 1.00 95.44 195 VAL A C 1
ATOM 1595 O O . VAL A 1 195 ? 17.716 -14.133 -16.663 1.00 95.44 195 VAL A O 1
ATOM 1598 N N . VAL A 1 196 ? 18.610 -14.933 -18.559 1.00 95.19 196 VAL A N 1
ATOM 1599 C CA . VAL A 1 196 ? 18.644 -16.340 -18.136 1.00 95.19 196 VAL A CA 1
ATOM 1600 C C . VAL A 1 196 ? 20.058 -16.796 -17.777 1.00 95.19 196 VAL A C 1
ATOM 1602 O O . VAL A 1 196 ? 21.056 -16.173 -18.129 1.00 95.19 196 VAL A O 1
ATOM 1605 N N . GLY A 1 197 ? 20.169 -17.904 -17.041 1.00 93.44 197 GLY A N 1
ATOM 1606 C CA . GLY A 1 197 ? 21.463 -18.520 -16.728 1.00 93.44 197 GLY A CA 1
ATOM 1607 C C . GLY A 1 197 ? 22.231 -17.902 -15.550 1.00 93.44 197 GLY A C 1
ATOM 1608 O O . GLY A 1 197 ? 23.429 -18.161 -15.404 1.00 93.44 197 GLY A O 1
ATOM 1609 N N . LEU A 1 198 ? 21.575 -17.119 -14.685 1.00 92.62 198 LEU A N 1
ATOM 1610 C CA . LEU A 1 198 ? 22.187 -16.548 -13.471 1.00 92.62 198 LEU A CA 1
ATOM 1611 C C . LEU A 1 198 ? 22.550 -17.610 -12.408 1.00 92.62 198 LEU A C 1
ATOM 1613 O O . LEU A 1 198 ? 23.354 -17.365 -11.506 1.00 92.62 198 LEU A O 1
ATOM 1617 N N . ASN A 1 199 ? 21.959 -18.799 -12.508 1.00 90.19 199 ASN A N 1
ATOM 1618 C CA . ASN A 1 199 ? 22.185 -19.957 -11.643 1.00 90.19 199 ASN A CA 1
ATOM 1619 C C . ASN A 1 199 ? 23.514 -20.690 -11.911 1.00 90.19 199 ASN A C 1
ATOM 1621 O O . ASN A 1 199 ? 23.917 -21.524 -11.101 1.00 90.19 199 ASN A O 1
ATOM 1625 N N . TYR A 1 200 ? 24.218 -20.372 -12.998 1.00 89.38 200 TYR A N 1
ATOM 1626 C CA . TYR A 1 200 ? 25.516 -20.963 -13.334 1.00 89.38 200 TYR A CA 1
ATOM 1627 C C . TYR A 1 200 ? 26.680 -20.082 -12.872 1.00 89.38 200 TYR A C 1
ATOM 1629 O O . TYR A 1 200 ? 26.513 -18.887 -12.636 1.00 89.38 200 TYR A O 1
ATOM 1637 N N . GLU A 1 201 ? 27.873 -20.672 -12.734 1.00 88.25 201 GLU A N 1
ATOM 1638 C CA . GLU A 1 201 ? 29.152 -19.961 -12.519 1.00 88.25 201 GLU A CA 1
ATOM 1639 C C . GLU A 1 201 ? 29.137 -18.899 -11.406 1.00 88.25 201 GLU A C 1
ATOM 1641 O O . GLU A 1 201 ? 29.834 -17.877 -11.466 1.00 88.25 201 GLU A O 1
ATOM 1646 N N . ASN A 1 202 ? 28.335 -19.139 -10.366 1.00 91.44 202 ASN A N 1
ATOM 1647 C CA . ASN A 1 202 ? 28.200 -18.243 -9.224 1.00 91.44 202 ASN A CA 1
ATOM 1648 C C . ASN A 1 202 ? 27.692 -16.827 -9.595 1.00 91.44 202 ASN A C 1
ATOM 1650 O O . ASN A 1 202 ? 27.934 -15.872 -8.851 1.00 91.44 202 ASN A O 1
ATOM 1654 N N . ARG A 1 203 ? 27.009 -16.666 -10.741 1.00 94.56 203 ARG A N 1
ATOM 1655 C CA . ARG A 1 203 ? 26.592 -15.359 -11.279 1.00 94.56 203 ARG A CA 1
ATOM 1656 C C . ARG A 1 203 ? 25.588 -14.644 -10.375 1.00 94.56 203 ARG A C 1
ATOM 1658 O O . ARG A 1 203 ? 25.797 -13.468 -10.093 1.00 94.56 203 ARG A O 1
ATOM 1665 N N . HIS A 1 204 ? 24.606 -15.345 -9.797 1.00 94.25 204 HIS A N 1
ATOM 1666 C CA . HIS A 1 204 ? 23.713 -14.766 -8.778 1.00 94.25 204 HIS A CA 1
ATOM 1667 C C . HIS A 1 204 ? 24.473 -14.134 -7.606 1.00 94.25 204 HIS A C 1
ATOM 1669 O O . HIS A 1 204 ? 24.129 -13.042 -7.162 1.00 94.25 204 HIS A O 1
ATOM 1675 N N . ASN A 1 205 ? 25.530 -14.785 -7.113 1.00 94.44 205 ASN A N 1
ATOM 1676 C CA . ASN A 1 205 ? 26.315 -14.246 -6.004 1.00 94.44 205 ASN A CA 1
ATOM 1677 C C . ASN A 1 205 ? 27.177 -13.055 -6.432 1.00 94.44 205 ASN A C 1
ATOM 1679 O O . ASN A 1 205 ? 27.361 -12.138 -5.634 1.00 94.44 205 ASN A O 1
ATOM 1683 N N . LYS A 1 206 ? 27.688 -13.034 -7.671 1.00 96.38 206 LYS A N 1
ATOM 1684 C CA . LYS A 1 206 ? 28.382 -11.859 -8.227 1.00 96.38 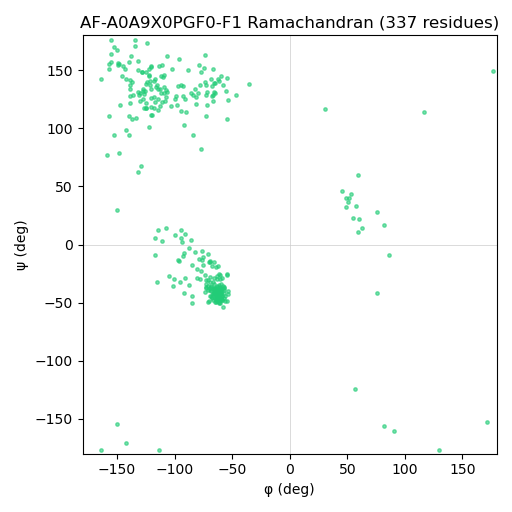206 LYS A CA 1
ATOM 1685 C C . LYS A 1 206 ? 27.425 -10.669 -8.345 1.00 96.38 206 LYS A C 1
ATOM 1687 O O . LYS A 1 206 ? 27.737 -9.603 -7.822 1.00 96.38 206 LYS A O 1
ATOM 1692 N N . LEU A 1 207 ? 26.235 -10.884 -8.910 1.00 96.75 207 LEU A N 1
ATOM 1693 C CA . LEU A 1 207 ? 25.189 -9.865 -9.023 1.00 96.75 207 LEU A CA 1
ATOM 1694 C C . LEU A 1 207 ? 24.748 -9.349 -7.645 1.00 96.75 207 LEU A C 1
ATOM 1696 O O . LEU A 1 207 ? 24.731 -8.147 -7.410 1.00 96.75 207 LEU A O 1
ATOM 1700 N N . LYS A 1 208 ? 24.476 -10.249 -6.691 1.00 96.62 208 LYS A N 1
ATOM 1701 C CA . LYS A 1 208 ? 24.118 -9.879 -5.313 1.00 96.62 208 LYS A CA 1
ATOM 1702 C C . LYS A 1 208 ? 25.220 -9.072 -4.624 1.00 96.62 208 LYS A C 1
ATOM 1704 O O . LYS A 1 208 ? 24.916 -8.115 -3.917 1.00 96.62 208 LYS A O 1
ATOM 1709 N N . LYS A 1 209 ? 26.494 -9.445 -4.804 1.00 96.94 209 LYS A N 1
ATOM 1710 C CA . LYS A 1 209 ? 27.633 -8.682 -4.265 1.00 96.94 209 LYS A CA 1
ATOM 1711 C C . LYS A 1 209 ? 27.691 -7.276 -4.857 1.00 96.94 209 LYS A C 1
ATOM 1713 O O . LYS A 1 209 ? 27.822 -6.335 -4.088 1.00 96.94 209 LYS A O 1
ATOM 1718 N N . MET A 1 210 ? 27.538 -7.148 -6.174 1.00 97.25 210 MET A N 1
ATOM 1719 C CA . MET A 1 210 ? 27.497 -5.858 -6.865 1.00 97.25 210 MET A CA 1
ATOM 1720 C C . MET A 1 210 ? 26.366 -4.969 -6.335 1.00 97.25 210 MET A C 1
ATOM 1722 O O . MET A 1 210 ? 26.638 -3.876 -5.857 1.00 97.25 210 MET A O 1
ATOM 1726 N N . ILE A 1 211 ? 25.125 -5.464 -6.320 1.00 96.94 211 ILE A N 1
ATOM 1727 C CA . ILE A 1 211 ? 23.956 -4.705 -5.840 1.00 96.94 211 ILE A CA 1
ATOM 1728 C C . ILE A 1 211 ? 24.129 -4.283 -4.374 1.00 96.94 211 ILE A C 1
ATOM 1730 O O . ILE A 1 211 ? 23.766 -3.177 -3.986 1.00 96.94 211 ILE A O 1
ATOM 1734 N N . ASN A 1 212 ? 24.712 -5.138 -3.529 1.00 96.50 212 ASN A N 1
ATOM 1735 C CA . ASN A 1 212 ? 25.003 -4.763 -2.146 1.00 96.50 212 ASN A CA 1
ATOM 1736 C C . ASN A 1 212 ? 26.063 -3.655 -2.039 1.00 96.50 212 ASN A C 1
ATOM 1738 O O . ASN A 1 212 ? 25.969 -2.837 -1.126 1.00 96.50 212 ASN A O 1
ATOM 1742 N N . SER A 1 213 ? 27.048 -3.621 -2.940 1.00 97.00 213 SER A N 1
ATOM 1743 C CA . SER A 1 213 ? 28.012 -2.520 -3.016 1.00 97.00 213 SER A CA 1
ATOM 1744 C C . SER A 1 213 ? 27.350 -1.227 -3.492 1.00 97.00 213 SER A C 1
ATOM 1746 O O . SER A 1 213 ? 27.534 -0.211 -2.835 1.00 97.00 213 SER A O 1
ATOM 1748 N N . MET A 1 214 ? 26.502 -1.284 -4.526 1.00 95.56 214 MET A N 1
ATOM 1749 C CA . MET A 1 214 ? 25.705 -0.137 -4.994 1.00 95.56 214 MET A CA 1
ATOM 1750 C C . MET A 1 214 ? 24.842 0.447 -3.866 1.00 95.56 214 MET A C 1
ATOM 1752 O O . MET A 1 214 ? 24.849 1.650 -3.632 1.00 95.56 214 MET A O 1
ATOM 1756 N N . LYS A 1 215 ? 24.178 -0.411 -3.071 1.00 94.56 215 LYS A N 1
ATOM 1757 C CA . LYS A 1 215 ? 23.430 0.024 -1.876 1.00 94.56 215 LYS A CA 1
ATOM 1758 C C . LYS A 1 215 ? 24.314 0.730 -0.853 1.00 94.56 215 LYS A C 1
ATOM 1760 O O . LYS A 1 215 ? 23.897 1.717 -0.264 1.00 94.56 215 LYS A O 1
ATOM 1765 N N . LYS A 1 216 ? 25.516 0.203 -0.602 1.00 95.25 216 LYS A N 1
ATOM 1766 C CA . LYS A 1 216 ? 26.464 0.800 0.350 1.00 95.25 216 LYS A CA 1
ATOM 1767 C C . LYS A 1 216 ? 26.971 2.165 -0.128 1.00 95.25 216 LYS A C 1
ATOM 1769 O O . LYS A 1 216 ? 27.304 2.998 0.707 1.00 95.25 216 LYS A O 1
ATOM 1774 N N . ASN A 1 217 ? 27.023 2.359 -1.439 1.00 94.06 217 ASN A N 1
ATOM 1775 C CA . ASN A 1 217 ? 27.439 3.595 -2.085 1.00 94.06 217 ASN A CA 1
ATOM 1776 C C . ASN A 1 217 ? 26.266 4.556 -2.356 1.00 94.06 217 ASN A C 1
ATOM 1778 O O . ASN A 1 217 ? 26.472 5.559 -3.025 1.00 94.06 217 ASN A O 1
ATOM 1782 N N . GLU A 1 218 ? 25.067 4.267 -1.830 1.00 91.25 218 GLU A N 1
ATOM 1783 C CA . GLU A 1 218 ? 23.875 5.122 -1.959 1.00 91.25 218 GLU A CA 1
ATOM 1784 C C . GLU A 1 218 ? 23.476 5.403 -3.425 1.00 91.25 218 GLU A C 1
ATOM 1786 O O . GLU A 1 218 ? 22.961 6.465 -3.748 1.00 91.25 218 GLU A O 1
ATOM 1791 N N . GLU A 1 219 ? 23.695 4.438 -4.330 1.00 91.62 219 GLU A N 1
ATOM 1792 C CA . GLU A 1 219 ? 23.362 4.599 -5.759 1.00 91.62 219 GLU A CA 1
ATOM 1793 C C . GLU A 1 219 ? 21.876 4.417 -6.093 1.00 91.62 219 GLU A C 1
ATOM 1795 O O . GLU A 1 219 ? 21.455 4.726 -7.206 1.00 91.62 219 GLU A O 1
ATOM 1800 N N . PHE A 1 220 ? 21.083 3.897 -5.156 1.00 90.31 220 PHE A N 1
ATOM 1801 C CA . PHE A 1 220 ? 19.638 3.750 -5.324 1.00 90.31 220 PHE A CA 1
ATOM 1802 C C . PHE A 1 220 ? 18.928 4.949 -4.719 1.00 90.31 220 PHE A C 1
ATOM 1804 O O . PHE A 1 220 ? 19.270 5.368 -3.613 1.00 90.31 220 PHE A O 1
ATOM 1811 N N . ILE A 1 221 ? 17.921 5.465 -5.425 1.00 82.44 221 ILE A N 1
ATOM 1812 C CA . ILE A 1 221 ? 17.243 6.704 -5.031 1.00 82.44 221 ILE A CA 1
ATOM 1813 C C . ILE A 1 221 ? 16.456 6.483 -3.736 1.00 82.44 221 ILE A C 1
ATOM 1815 O O . ILE A 1 221 ? 16.549 7.291 -2.816 1.00 82.44 221 ILE A O 1
ATOM 1819 N N . PHE A 1 222 ? 15.723 5.369 -3.653 1.00 86.81 222 PHE A N 1
ATOM 1820 C CA . PHE A 1 222 ? 14.918 5.003 -2.488 1.00 86.81 222 PHE A CA 1
ATOM 1821 C C . PHE A 1 222 ? 15.045 3.511 -2.181 1.00 86.81 222 PHE A C 1
ATOM 1823 O O . PHE A 1 222 ? 15.053 2.678 -3.089 1.00 86.81 222 PHE A O 1
ATOM 1830 N N . LEU A 1 223 ? 15.084 3.159 -0.891 1.00 90.31 223 LEU A N 1
ATOM 1831 C CA . LEU A 1 223 ? 14.976 1.769 -0.446 1.00 90.31 223 LEU A CA 1
ATOM 1832 C C . LEU A 1 223 ? 13.610 1.535 0.188 1.00 90.31 223 LEU A C 1
ATOM 1834 O O . LEU A 1 223 ? 13.233 2.252 1.112 1.00 90.31 223 LEU A O 1
ATOM 1838 N N . TYR A 1 224 ? 12.887 0.513 -0.273 1.00 89.88 224 TYR A N 1
ATOM 1839 C CA . TYR A 1 224 ? 11.466 0.326 0.063 1.00 89.88 224 TYR A CA 1
ATOM 1840 C C . TYR A 1 224 ? 10.640 1.601 -0.181 1.00 89.88 224 TYR A C 1
ATOM 1842 O O . TYR A 1 224 ? 9.783 1.933 0.633 1.00 89.88 224 TYR A O 1
ATOM 1850 N N . GLU A 1 225 ? 10.967 2.348 -1.241 1.00 86.00 225 GLU A N 1
ATOM 1851 C CA . GLU A 1 225 ? 10.322 3.631 -1.572 1.00 86.00 225 GLU A CA 1
ATOM 1852 C C . GLU A 1 225 ? 10.356 4.656 -0.415 1.00 86.00 225 GLU A C 1
ATOM 1854 O O . GLU A 1 225 ? 9.529 5.555 -0.344 1.00 86.00 225 GLU A O 1
ATOM 1859 N N . ASP A 1 226 ? 11.311 4.506 0.514 1.00 85.44 226 ASP A N 1
ATOM 1860 C CA . ASP A 1 226 ? 11.426 5.260 1.770 1.00 85.44 226 ASP A CA 1
ATOM 1861 C C . ASP A 1 226 ? 10.223 5.155 2.730 1.00 85.44 226 ASP A C 1
ATOM 1863 O O . ASP A 1 226 ? 10.201 5.822 3.770 1.00 85.44 226 ASP A O 1
ATOM 1867 N N . LEU A 1 227 ? 9.290 4.234 2.466 1.00 86.81 227 LEU A N 1
ATOM 1868 C CA . LEU A 1 227 ? 8.087 4.021 3.267 1.00 86.81 227 LEU A CA 1
ATOM 1869 C C . LEU A 1 227 ? 8.409 3.465 4.659 1.00 86.81 227 LEU A C 1
ATOM 1871 O O . LEU A 1 227 ? 9.213 2.534 4.844 1.00 86.81 227 LEU A O 1
ATOM 1875 N N . ARG A 1 228 ? 7.736 4.012 5.679 1.00 85.50 228 ARG A N 1
ATOM 1876 C CA . ARG A 1 228 ? 7.924 3.635 7.091 1.00 85.50 228 ARG A CA 1
ATOM 1877 C C . ARG A 1 228 ? 6.596 3.570 7.835 1.00 85.50 228 ARG A C 1
ATOM 1879 O O . ARG A 1 228 ? 5.631 4.228 7.479 1.00 85.50 228 ARG A O 1
ATOM 1886 N N . GLY A 1 229 ? 6.577 2.809 8.931 1.00 84.75 229 GLY A N 1
ATOM 1887 C CA . GLY A 1 229 ? 5.424 2.761 9.834 1.00 84.75 229 GLY A CA 1
ATOM 1888 C C . GLY A 1 229 ? 4.141 2.366 9.105 1.00 84.75 229 GLY A C 1
ATOM 1889 O O . GLY A 1 229 ? 4.115 1.316 8.468 1.00 84.75 229 GLY A O 1
ATOM 1890 N N . ASN A 1 230 ? 3.115 3.211 9.207 1.00 82.25 230 ASN A N 1
ATOM 1891 C CA . ASN A 1 230 ? 1.794 2.961 8.634 1.00 82.25 230 ASN A CA 1
ATOM 1892 C C . ASN A 1 230 ? 1.789 3.012 7.102 1.00 82.25 230 ASN A C 1
ATOM 1894 O O . ASN A 1 230 ? 1.185 2.139 6.499 1.00 82.25 230 ASN A O 1
ATOM 1898 N N . GLU A 1 231 ? 2.548 3.917 6.475 1.00 85.50 231 GLU A N 1
ATOM 1899 C CA . GLU A 1 231 ? 2.614 4.033 5.005 1.00 85.50 231 GLU A CA 1
ATOM 1900 C C . GLU A 1 231 ? 3.089 2.721 4.361 1.00 85.50 231 GLU A C 1
ATOM 1902 O O . GLU A 1 231 ? 2.585 2.267 3.339 1.00 85.50 231 GLU A O 1
ATOM 1907 N N . LEU A 1 232 ? 4.045 2.059 5.015 1.00 86.75 232 LEU A N 1
ATOM 1908 C CA . LEU A 1 232 ? 4.528 0.748 4.602 1.00 86.75 232 LEU A CA 1
ATOM 1909 C C . LEU A 1 232 ? 3.479 -0.354 4.815 1.00 86.75 232 LEU A C 1
ATOM 1911 O O . LEU A 1 232 ? 3.479 -1.333 4.078 1.00 86.75 232 LEU A O 1
ATOM 1915 N N . ILE A 1 233 ? 2.632 -0.253 5.840 1.00 84.06 233 ILE A N 1
ATOM 1916 C CA . ILE A 1 233 ? 1.561 -1.230 6.078 1.00 84.06 233 ILE A CA 1
ATOM 1917 C C . ILE A 1 233 ? 0.490 -1.073 5.000 1.00 84.06 233 ILE A C 1
ATOM 1919 O O . ILE A 1 233 ? 0.158 -2.068 4.365 1.00 84.06 233 ILE A O 1
ATOM 1923 N N . GLU A 1 234 ? 0.039 0.154 4.741 1.00 83.62 234 GLU A N 1
ATOM 1924 C CA . GLU A 1 234 ? -0.944 0.481 3.703 1.00 83.62 234 GLU A CA 1
ATOM 1925 C C . GLU A 1 234 ? -0.495 -0.033 2.326 1.00 83.62 234 GLU A C 1
ATOM 1927 O O . GLU A 1 234 ? -1.232 -0.764 1.659 1.00 83.62 234 GLU A O 1
ATOM 1932 N N . GLU A 1 235 ? 0.754 0.245 1.932 1.00 86.06 235 GLU A N 1
ATOM 1933 C CA . GLU A 1 235 ? 1.303 -0.239 0.660 1.00 86.06 235 GLU A CA 1
ATOM 1934 C C . GLU A 1 235 ? 1.349 -1.773 0.599 1.00 86.06 235 GLU A C 1
ATOM 1936 O O . GLU A 1 235 ? 1.029 -2.383 -0.420 1.00 86.06 235 GLU A O 1
ATOM 1941 N N . LEU A 1 236 ? 1.698 -2.440 1.703 1.00 88.50 236 LEU A N 1
ATOM 1942 C CA . LEU A 1 236 ? 1.736 -3.903 1.756 1.00 88.50 236 LEU A CA 1
ATOM 1943 C C . LEU A 1 236 ? 0.343 -4.540 1.777 1.00 88.50 236 LEU A C 1
ATOM 1945 O O . LEU A 1 236 ? 0.192 -5.653 1.269 1.00 88.50 236 LEU A O 1
ATOM 1949 N N . GLU A 1 237 ? -0.658 -3.869 2.339 1.00 78.88 237 GLU A N 1
ATOM 1950 C CA . GLU A 1 237 ? -2.050 -4.316 2.311 1.00 78.88 237 GLU A CA 1
ATOM 1951 C C . GLU A 1 237 ? -2.668 -4.197 0.912 1.00 78.88 237 GLU A C 1
ATOM 1953 O O . GLU A 1 237 ? -3.494 -5.033 0.539 1.00 78.88 237 GLU A O 1
ATOM 1958 N N . LEU A 1 238 ? -2.226 -3.218 0.115 1.00 75.62 238 LEU A N 1
ATOM 1959 C CA . LEU A 1 238 ? -2.660 -3.018 -1.270 1.00 75.62 238 LEU A CA 1
ATOM 1960 C C . LEU A 1 238 ? -1.872 -3.875 -2.275 1.00 75.62 238 LEU A C 1
ATOM 1962 O O . LEU A 1 238 ? -2.465 -4.548 -3.122 1.00 75.62 238 LEU A O 1
ATOM 1966 N N . GLY A 1 239 ? -0.540 -3.843 -2.199 1.00 69.25 239 GLY A N 1
ATOM 1967 C CA . GLY A 1 239 ? 0.385 -4.419 -3.181 1.00 69.25 239 GLY A CA 1
ATOM 1968 C C . GLY A 1 239 ? 0.921 -5.812 -2.833 1.00 69.25 239 GLY A C 1
ATOM 1969 O O . GLY A 1 239 ? 1.493 -6.494 -3.687 1.00 69.25 239 GLY A O 1
ATOM 1970 N N . GLY A 1 240 ? 0.738 -6.277 -1.593 1.00 82.75 240 GLY A N 1
ATOM 1971 C CA . GLY A 1 240 ? 1.116 -7.611 -1.111 1.00 82.75 240 GLY A CA 1
ATOM 1972 C C . GLY A 1 240 ? 2.616 -7.823 -0.850 1.00 82.75 240 GLY A C 1
ATOM 1973 O O . GLY A 1 240 ? 2.982 -8.445 0.150 1.00 82.75 240 GLY A O 1
ATOM 1974 N N . GLU A 1 241 ? 3.498 -7.326 -1.720 1.00 92.19 241 GLU A N 1
ATOM 1975 C CA . GLU A 1 241 ? 4.957 -7.402 -1.570 1.00 92.19 241 GLU A CA 1
ATOM 1976 C C . GLU A 1 241 ? 5.620 -6.080 -1.987 1.00 92.19 241 GLU A C 1
ATOM 1978 O O . GLU A 1 241 ? 5.438 -5.635 -3.116 1.00 92.19 241 GLU A O 1
ATOM 1983 N N . LEU A 1 242 ? 6.469 -5.514 -1.122 1.00 94.50 242 LEU A N 1
ATOM 1984 C CA . LEU A 1 242 ? 7.289 -4.337 -1.438 1.00 94.50 242 LEU A CA 1
ATOM 1985 C C . LEU A 1 242 ? 8.771 -4.711 -1.442 1.00 94.50 242 LEU A C 1
ATOM 1987 O O . LEU A 1 242 ? 9.332 -5.092 -0.406 1.00 94.50 242 LEU A O 1
ATOM 1991 N N . PHE A 1 243 ? 9.415 -4.607 -2.603 1.00 94.44 243 PHE A N 1
ATOM 1992 C CA . PHE A 1 243 ? 10.840 -4.899 -2.754 1.00 94.44 243 PHE A CA 1
ATOM 1993 C C . PHE A 1 243 ? 11.718 -3.768 -2.210 1.00 94.44 243 PHE A C 1
ATOM 1995 O O . PHE A 1 243 ? 11.365 -2.596 -2.246 1.00 94.44 243 PHE A O 1
ATOM 2002 N N . GLU A 1 244 ? 12.892 -4.140 -1.697 1.00 96.00 244 GLU A N 1
ATOM 2003 C CA . GLU A 1 244 ? 13.901 -3.206 -1.187 1.00 96.00 244 GLU A CA 1
ATOM 2004 C C . GLU A 1 244 ? 14.396 -2.254 -2.274 1.00 96.00 244 GLU A C 1
ATOM 2006 O O . GLU A 1 244 ? 14.697 -1.107 -1.974 1.00 96.00 244 GLU A O 1
ATOM 2011 N N . ILE A 1 245 ? 14.480 -2.737 -3.513 1.00 94.12 245 ILE A N 1
ATOM 2012 C CA . ILE A 1 245 ? 14.915 -1.987 -4.689 1.00 94.12 245 ILE A CA 1
ATOM 2013 C C . ILE A 1 245 ? 13.737 -1.958 -5.658 1.00 94.12 245 ILE A C 1
ATOM 2015 O O . ILE A 1 245 ? 13.185 -3.015 -5.983 1.00 94.12 245 ILE A O 1
ATOM 2019 N N . ALA A 1 246 ? 13.354 -0.762 -6.099 1.00 87.81 246 ALA A N 1
ATOM 2020 C CA . ALA A 1 246 ? 12.254 -0.589 -7.035 1.00 87.81 246 ALA A CA 1
ATOM 2021 C C . ALA A 1 246 ? 12.590 -1.185 -8.412 1.00 87.81 246 ALA A C 1
ATOM 2023 O O . ALA A 1 246 ? 13.743 -1.229 -8.838 1.00 87.81 246 ALA A O 1
ATOM 2024 N N . ASN A 1 247 ? 11.565 -1.632 -9.136 1.00 84.69 247 ASN A N 1
ATOM 2025 C CA . ASN A 1 247 ? 11.731 -2.326 -10.418 1.00 84.69 247 ASN A CA 1
ATOM 2026 C C . ASN A 1 247 ? 12.200 -1.425 -11.579 1.00 84.69 247 ASN A C 1
ATOM 2028 O O . ASN A 1 247 ? 12.499 -1.943 -12.653 1.00 84.69 247 ASN A O 1
ATOM 2032 N N . TYR A 1 248 ? 12.255 -0.106 -11.380 1.00 85.69 248 TYR A N 1
ATOM 2033 C CA . TYR A 1 248 ? 12.809 0.858 -12.333 1.00 85.69 248 TYR A CA 1
ATOM 2034 C C . TYR A 1 248 ? 14.299 1.145 -12.098 1.00 85.69 248 TYR A C 1
ATOM 2036 O O . TYR A 1 248 ? 14.922 1.824 -12.914 1.00 85.69 248 TYR A O 1
ATOM 2044 N N . GLU A 1 249 ? 14.888 0.640 -11.010 1.00 91.81 249 GLU A N 1
ATOM 2045 C CA . GLU A 1 249 ? 16.311 0.825 -10.729 1.00 91.81 249 GLU A CA 1
ATOM 2046 C C . GLU A 1 249 ? 17.154 -0.015 -11.691 1.00 91.81 249 GLU A C 1
ATOM 2048 O O . GLU A 1 249 ? 16.901 -1.208 -11.906 1.00 91.81 249 GLU A O 1
ATOM 2053 N N . SER A 1 250 ? 18.162 0.620 -12.288 1.00 93.38 250 SER A N 1
ATOM 2054 C CA . SER A 1 250 ? 18.939 0.034 -13.381 1.00 93.38 250 SER A CA 1
ATOM 2055 C C . SER A 1 250 ? 20.391 -0.237 -12.999 1.00 93.38 250 SER A C 1
ATOM 2057 O O . SER A 1 250 ? 20.964 0.404 -12.122 1.00 93.38 250 SER A O 1
ATOM 2059 N N . VAL A 1 251 ? 20.999 -1.217 -13.667 1.00 93.31 251 VAL A N 1
ATOM 2060 C CA . VAL A 1 251 ? 22.422 -1.527 -13.525 1.00 93.31 251 VAL A CA 1
ATOM 2061 C C . VAL A 1 251 ? 23.226 -0.743 -14.565 1.00 93.31 251 VAL A C 1
ATOM 2063 O O . VAL A 1 251 ? 22.974 -0.902 -15.764 1.00 93.31 251 VAL A O 1
ATOM 2066 N N . PRO A 1 252 ? 24.239 0.041 -14.156 1.00 92.19 252 PRO A N 1
ATOM 2067 C CA . PRO A 1 252 ? 25.111 0.733 -15.094 1.00 92.19 252 PRO A CA 1
ATOM 2068 C C . PRO A 1 252 ? 26.096 -0.230 -15.774 1.00 92.19 252 PRO A C 1
ATOM 2070 O O . PRO A 1 252 ? 26.526 -1.230 -15.191 1.00 92.19 252 PRO A O 1
ATOM 2073 N N . GLY A 1 253 ? 26.519 0.116 -16.993 1.00 93.00 253 GLY A N 1
ATOM 2074 C CA . GLY A 1 253 ? 27.593 -0.587 -17.707 1.00 93.00 253 GLY A CA 1
ATOM 2075 C C . GLY A 1 253 ? 27.188 -1.934 -18.311 1.00 93.00 253 GLY A C 1
ATOM 2076 O O . GLY A 1 253 ? 28.029 -2.827 -18.430 1.00 93.00 253 GLY A O 1
ATOM 2077 N N . VAL A 1 254 ? 25.913 -2.105 -18.661 1.00 96.19 254 VAL A N 1
ATOM 2078 C CA . VAL A 1 254 ? 25.418 -3.321 -19.315 1.00 96.19 254 VAL A CA 1
ATOM 2079 C C . VAL A 1 254 ? 25.686 -3.269 -20.814 1.00 96.19 254 VAL A C 1
ATOM 2081 O O . VAL A 1 254 ? 25.430 -2.260 -21.464 1.00 96.19 254 VAL A O 1
ATOM 2084 N N . TYR A 1 255 ? 26.195 -4.367 -21.367 1.00 94.62 255 TYR A N 1
ATOM 2085 C CA . TYR A 1 255 ? 26.419 -4.523 -22.802 1.00 94.62 255 TYR A CA 1
ATOM 2086 C C . TYR A 1 255 ? 26.290 -5.992 -23.221 1.00 94.62 255 TYR A C 1
ATOM 2088 O O . TYR A 1 255 ? 26.243 -6.892 -22.377 1.00 94.62 255 TYR A O 1
ATOM 2096 N N . LEU A 1 256 ? 26.220 -6.237 -24.530 1.00 95.81 256 LEU A N 1
ATOM 2097 C CA . LEU A 1 256 ? 26.022 -7.568 -25.099 1.00 95.81 256 LEU A CA 1
ATOM 2098 C C . LEU A 1 256 ? 27.259 -8.061 -25.847 1.00 95.81 256 LEU A C 1
ATOM 2100 O O . LEU A 1 256 ? 27.962 -7.279 -26.480 1.00 95.81 256 LEU A O 1
ATOM 2104 N N . GLU A 1 257 ? 27.517 -9.366 -25.782 1.00 95.12 257 GLU A N 1
ATOM 2105 C CA . GLU A 1 257 ? 28.659 -10.000 -26.447 1.00 95.12 257 GLU A CA 1
ATOM 2106 C C . GLU A 1 257 ? 28.236 -11.335 -27.077 1.00 95.12 257 GLU A C 1
ATOM 2108 O O . GLU A 1 257 ? 27.760 -12.230 -26.376 1.00 95.12 257 GLU A O 1
ATOM 2113 N N . LYS A 1 258 ? 28.417 -11.489 -28.396 1.00 94.56 258 LYS A N 1
ATOM 2114 C CA . LYS A 1 258 ? 28.131 -12.751 -29.101 1.00 94.56 258 LYS A CA 1
ATOM 2115 C C . LYS A 1 258 ? 29.026 -13.877 -28.580 1.00 94.56 258 LYS A C 1
ATOM 2117 O O . LYS A 1 258 ? 30.214 -13.679 -28.325 1.00 94.56 258 LYS A O 1
ATOM 2122 N N . GLU A 1 259 ? 28.477 -15.082 -28.481 1.00 94.44 259 GLU A N 1
ATOM 2123 C CA . GLU A 1 259 ? 29.211 -16.292 -28.113 1.00 94.44 259 GLU A CA 1
ATOM 2124 C C . GLU A 1 259 ? 28.964 -17.428 -29.119 1.00 94.44 259 GLU A C 1
ATOM 2126 O O . GLU A 1 259 ? 28.375 -18.452 -28.776 1.00 94.44 259 GLU A O 1
ATOM 2131 N N . PRO A 1 260 ? 29.448 -17.294 -30.367 1.00 91.38 260 PRO A N 1
ATOM 2132 C CA . PRO A 1 260 ? 29.128 -18.237 -31.444 1.00 91.38 260 PRO A CA 1
ATOM 2133 C C . PRO A 1 260 ? 29.654 -19.662 -31.205 1.00 91.38 260 PRO A C 1
ATOM 2135 O O . PRO A 1 260 ? 29.175 -20.617 -31.806 1.00 91.38 260 PRO A O 1
ATOM 2138 N N . ASN A 1 261 ? 30.637 -19.810 -30.311 1.00 92.12 261 ASN A N 1
ATOM 2139 C CA . ASN A 1 261 ? 31.239 -21.093 -29.943 1.00 92.12 261 ASN A CA 1
ATOM 2140 C C . ASN A 1 261 ? 30.594 -21.725 -28.694 1.00 92.12 261 ASN A C 1
ATOM 2142 O O . ASN A 1 261 ? 31.170 -22.646 -28.109 1.00 92.12 261 ASN A O 1
ATOM 2146 N N . ASN A 1 262 ? 29.446 -21.220 -28.234 1.00 90.94 262 ASN A N 1
ATOM 2147 C CA . ASN A 1 262 ? 28.736 -21.799 -27.101 1.00 90.94 262 ASN A CA 1
ATOM 2148 C C . ASN A 1 262 ? 28.198 -23.195 -27.466 1.00 90.94 262 ASN A C 1
ATOM 2150 O O . ASN A 1 262 ? 27.520 -23.384 -28.473 1.00 90.94 262 ASN A O 1
ATOM 2154 N N . ILE A 1 263 ? 28.499 -24.186 -26.626 1.00 89.38 263 ILE A N 1
ATOM 2155 C CA . ILE A 1 263 ? 28.195 -25.601 -26.895 1.00 89.38 263 ILE A CA 1
ATOM 2156 C C . ILE A 1 263 ? 26.695 -25.944 -26.860 1.00 89.38 263 ILE A C 1
ATOM 2158 O O . ILE A 1 263 ? 26.316 -27.032 -27.286 1.00 89.38 263 ILE A O 1
ATOM 2162 N N . TYR A 1 264 ? 25.851 -25.056 -26.327 1.00 88.50 264 TYR A N 1
ATOM 2163 C CA . TYR A 1 264 ? 24.406 -25.266 -26.187 1.00 88.50 264 TYR A CA 1
ATOM 2164 C C . TYR A 1 264 ? 23.587 -24.471 -27.213 1.00 88.50 264 TYR A C 1
ATOM 2166 O O . TYR A 1 264 ? 22.472 -24.876 -27.559 1.00 88.50 264 TYR A O 1
ATOM 2174 N N . ASP A 1 265 ? 24.119 -23.341 -27.680 1.00 90.62 265 ASP A N 1
ATOM 2175 C CA . ASP A 1 265 ? 23.444 -22.445 -28.613 1.00 90.62 265 ASP A CA 1
ATOM 2176 C C . ASP A 1 265 ? 24.451 -21.589 -29.394 1.00 90.62 265 ASP A C 1
ATOM 2178 O O . ASP A 1 265 ? 25.055 -20.675 -28.841 1.00 90.62 265 ASP A O 1
ATOM 2182 N N . SER A 1 266 ? 24.599 -21.839 -30.696 1.00 92.06 266 SER A N 1
ATOM 2183 C CA . SER A 1 266 ? 25.483 -21.049 -31.565 1.00 92.06 266 SER A CA 1
ATOM 2184 C C . SER A 1 266 ? 25.033 -19.596 -31.734 1.00 92.06 266 SER A C 1
ATOM 2186 O O . SER A 1 266 ? 25.817 -18.771 -32.193 1.00 92.06 266 SER A O 1
ATOM 2188 N N . ASN A 1 267 ? 23.788 -19.275 -31.370 1.00 94.19 267 ASN A N 1
ATOM 2189 C CA . ASN A 1 267 ? 23.260 -17.917 -31.377 1.00 94.19 267 ASN A CA 1
ATOM 2190 C C . ASN A 1 267 ? 23.379 -17.230 -30.009 1.00 94.19 267 ASN A C 1
ATOM 2192 O O . ASN A 1 267 ? 22.888 -16.115 -29.866 1.00 94.19 267 ASN A O 1
ATOM 2196 N N . ALA A 1 268 ? 24.023 -17.848 -29.011 1.00 95.81 268 ALA A N 1
ATOM 2197 C CA . ALA A 1 268 ? 24.085 -17.312 -27.657 1.00 95.81 268 ALA A CA 1
ATOM 2198 C C . ALA A 1 268 ? 24.654 -15.884 -27.611 1.00 95.81 268 ALA A C 1
ATOM 2200 O O . ALA A 1 268 ? 25.726 -15.589 -28.146 1.00 95.81 268 ALA A O 1
ATOM 2201 N N . ILE A 1 269 ? 23.955 -15.007 -26.891 1.00 96.88 269 ILE A N 1
ATOM 2202 C CA . ILE A 1 269 ? 24.380 -13.632 -26.620 1.00 96.88 269 ILE A CA 1
ATOM 2203 C C . ILE A 1 269 ? 24.543 -13.483 -25.107 1.00 96.88 269 ILE A C 1
ATOM 2205 O O . ILE A 1 269 ? 23.580 -13.632 -24.348 1.00 96.88 269 ILE A O 1
ATOM 2209 N N . LYS A 1 270 ? 25.769 -13.197 -24.662 1.00 96.44 270 LYS A N 1
ATOM 2210 C CA . LYS A 1 270 ? 26.085 -12.899 -23.262 1.00 96.44 270 LYS A CA 1
ATOM 2211 C C . LYS A 1 270 ? 25.558 -11.522 -22.894 1.00 96.44 270 LYS A C 1
ATOM 2213 O O . LYS A 1 270 ? 25.766 -10.556 -23.624 1.00 96.44 270 LYS A O 1
ATOM 2218 N N . VAL A 1 271 ? 24.972 -11.434 -21.709 1.00 97.00 271 VAL A N 1
ATOM 2219 C CA . VAL A 1 271 ? 24.702 -10.176 -21.020 1.00 97.00 271 VAL A CA 1
ATOM 2220 C C . VAL A 1 271 ? 25.864 -9.929 -20.073 1.00 97.00 271 VAL A C 1
ATOM 2222 O O . VAL A 1 271 ? 26.110 -10.694 -19.135 1.00 97.00 271 VAL A O 1
ATOM 2225 N N . MET A 1 272 ? 26.604 -8.866 -20.342 1.00 97.25 272 MET A N 1
ATOM 2226 C CA . MET A 1 272 ? 27.804 -8.497 -19.613 1.00 97.25 272 MET A CA 1
ATOM 2227 C C . MET A 1 272 ? 27.544 -7.239 -18.796 1.00 97.25 272 MET A C 1
ATOM 2229 O O . MET A 1 272 ? 26.846 -6.331 -19.236 1.00 97.25 272 MET A O 1
ATOM 2233 N N . ILE A 1 273 ? 28.145 -7.176 -17.613 1.00 97.62 273 ILE A N 1
ATOM 2234 C CA . ILE A 1 273 ? 28.243 -5.954 -16.816 1.00 97.62 273 ILE A CA 1
ATOM 2235 C C . ILE A 1 273 ? 29.715 -5.559 -16.781 1.00 97.62 273 ILE A C 1
ATOM 2237 O O . ILE A 1 273 ? 30.571 -6.417 -16.551 1.00 97.62 273 ILE A O 1
ATOM 2241 N N . SER A 1 274 ? 30.009 -4.281 -17.009 1.00 96.44 274 SER A N 1
ATOM 2242 C CA . SER A 1 274 ? 31.326 -3.672 -16.832 1.00 96.44 274 SER A CA 1
ATOM 2243 C C . SER A 1 274 ? 31.170 -2.266 -16.263 1.00 96.44 274 SER A C 1
ATOM 2245 O O . SER A 1 274 ? 30.927 -1.311 -16.997 1.00 96.44 274 SER A O 1
ATOM 2247 N N . ASN A 1 275 ? 31.334 -2.144 -14.952 1.00 95.31 275 ASN A N 1
ATOM 2248 C CA . ASN A 1 275 ? 31.264 -0.885 -14.214 1.00 95.31 275 ASN A CA 1
ATOM 2249 C C . ASN A 1 275 ? 32.318 -0.876 -13.089 1.00 95.31 275 ASN A C 1
ATOM 2251 O O . ASN A 1 275 ? 33.179 -1.758 -13.024 1.00 95.31 275 ASN A O 1
ATOM 2255 N N . GLU A 1 276 ? 32.273 0.115 -12.198 1.00 94.94 276 GLU A N 1
ATOM 2256 C CA . GLU A 1 276 ? 33.223 0.236 -11.082 1.00 94.94 276 GLU A CA 1
ATOM 2257 C C . GLU A 1 276 ? 33.187 -0.938 -10.085 1.00 94.94 276 GLU A C 1
ATOM 2259 O O . GLU A 1 276 ? 34.166 -1.192 -9.383 1.00 94.94 276 GLU A O 1
ATOM 2264 N N . TYR A 1 277 ? 32.106 -1.721 -10.078 1.00 94.44 277 TYR A N 1
ATOM 2265 C CA . TYR A 1 277 ? 31.942 -2.907 -9.236 1.00 94.44 277 TYR A CA 1
ATOM 2266 C C . TYR A 1 277 ? 32.496 -4.189 -9.872 1.00 94.44 277 TYR A C 1
ATOM 2268 O O . TYR A 1 277 ? 32.495 -5.251 -9.239 1.00 94.44 277 TYR A O 1
ATOM 2276 N N . GLY A 1 278 ? 32.988 -4.101 -11.109 1.00 92.50 278 GLY A N 1
ATOM 2277 C CA . GLY A 1 278 ? 33.702 -5.162 -11.801 1.00 92.50 278 GLY A CA 1
ATOM 2278 C C . GLY A 1 278 ? 33.168 -5.457 -13.199 1.00 92.50 278 GLY A C 1
ATOM 2279 O O . GLY A 1 278 ? 32.255 -4.812 -13.711 1.00 92.50 278 GLY A O 1
ATOM 2280 N N . LYS A 1 279 ? 33.769 -6.482 -13.813 1.00 96.38 279 LYS A N 1
ATOM 2281 C CA . LYS A 1 279 ? 33.414 -6.973 -15.144 1.00 96.38 279 LYS A CA 1
ATOM 2282 C C . LYS A 1 279 ? 33.094 -8.461 -15.102 1.00 96.38 279 LYS A C 1
ATOM 2284 O O . LYS A 1 279 ? 33.960 -9.265 -14.756 1.00 96.38 279 LYS A O 1
ATOM 2289 N N . PHE A 1 280 ? 31.866 -8.847 -15.438 1.00 96.38 280 PHE A N 1
ATOM 2290 C CA . PHE A 1 280 ? 31.459 -10.253 -15.452 1.00 96.38 280 PHE A CA 1
ATOM 2291 C C . PHE A 1 280 ? 30.251 -10.516 -16.358 1.00 96.38 280 PHE A C 1
ATOM 2293 O O . PHE A 1 280 ? 29.429 -9.639 -16.600 1.00 96.38 280 PHE A O 1
ATOM 2300 N N . ASN A 1 281 ? 30.141 -11.764 -16.819 1.00 96.62 281 ASN A N 1
ATOM 2301 C CA . ASN A 1 281 ? 28.933 -12.295 -17.443 1.00 96.62 281 ASN A CA 1
ATOM 2302 C C . ASN A 1 281 ? 27.858 -12.494 -16.365 1.00 96.62 281 ASN A C 1
ATOM 2304 O O . ASN A 1 281 ? 28.083 -13.259 -15.420 1.00 96.62 281 ASN A O 1
ATOM 2308 N N . VAL A 1 282 ? 26.716 -11.817 -16.495 1.00 96.44 282 VAL A N 1
ATOM 230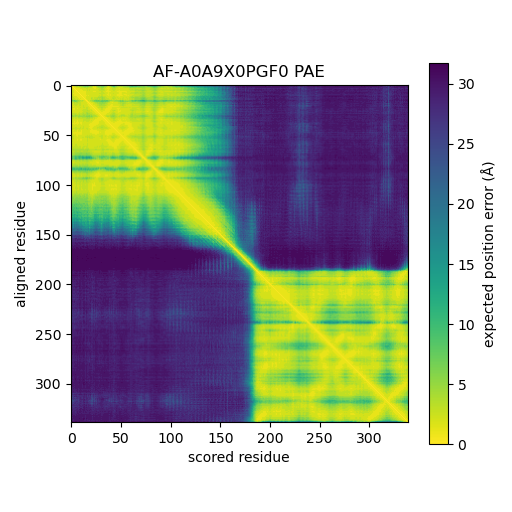9 C CA . VAL A 1 282 ? 25.575 -11.983 -15.584 1.00 96.44 282 VAL A CA 1
ATOM 2310 C C . VAL A 1 282 ? 24.608 -13.063 -16.068 1.00 96.44 282 VAL A C 1
ATOM 2312 O O . VAL A 1 282 ? 24.023 -13.761 -15.242 1.00 96.44 282 VAL A O 1
ATOM 2315 N N . GLY A 1 283 ? 24.509 -13.286 -17.375 1.00 96.88 283 GLY A N 1
ATOM 2316 C CA . GLY A 1 283 ? 23.679 -14.327 -17.964 1.00 96.88 283 GLY A CA 1
ATOM 2317 C C . GLY A 1 283 ? 23.597 -14.206 -19.481 1.00 96.88 283 GLY A C 1
ATOM 2318 O O . GLY A 1 283 ? 24.502 -13.686 -20.125 1.00 96.88 283 GLY A O 1
ATOM 2319 N N . TYR A 1 284 ? 22.503 -14.689 -20.053 1.00 96.69 284 TYR A N 1
ATOM 2320 C CA . TYR A 1 284 ? 22.281 -14.723 -21.495 1.00 96.69 284 TYR A CA 1
ATOM 2321 C C . TYR A 1 284 ? 20.904 -14.173 -21.856 1.00 96.69 284 TYR A C 1
ATOM 2323 O O . TYR A 1 284 ? 19.982 -14.175 -21.035 1.00 96.69 284 TYR A O 1
ATOM 2331 N N . ILE A 1 285 ? 20.780 -13.730 -23.102 1.00 95.56 285 ILE A N 1
ATOM 2332 C CA . ILE A 1 285 ? 19.489 -13.516 -23.760 1.00 95.56 285 ILE A CA 1
ATOM 2333 C C . ILE A 1 285 ? 18.789 -14.881 -23.906 1.00 95.56 285 ILE A C 1
ATOM 2335 O O . ILE A 1 285 ? 19.476 -15.860 -24.215 1.00 95.56 285 ILE A O 1
ATOM 2339 N N . PRO A 1 286 ? 17.464 -14.995 -23.681 1.00 94.62 286 PRO A N 1
ATOM 2340 C CA . PRO A 1 286 ? 16.735 -16.229 -23.963 1.00 94.62 286 PRO A CA 1
ATOM 2341 C C . PRO A 1 286 ? 16.938 -16.687 -25.408 1.00 94.62 286 PRO A C 1
ATOM 2343 O O . PRO A 1 286 ? 17.014 -15.867 -26.324 1.00 94.62 286 PRO A O 1
ATOM 2346 N N . LYS A 1 287 ? 17.016 -18.003 -25.612 1.00 91.88 287 LYS A N 1
ATOM 2347 C CA . LYS A 1 287 ? 17.352 -18.603 -26.909 1.00 91.88 287 LYS A CA 1
ATOM 2348 C C . LYS A 1 287 ? 16.396 -18.158 -28.017 1.00 91.88 287 LYS A C 1
ATOM 2350 O O . LYS A 1 287 ? 16.839 -17.830 -29.112 1.00 91.88 287 LYS A O 1
ATOM 2355 N N . GLU A 1 288 ? 15.102 -18.100 -27.713 1.00 90.31 288 GLU A N 1
ATOM 2356 C CA . GLU A 1 288 ? 14.056 -17.657 -28.636 1.00 90.31 288 GLU A CA 1
ATOM 2357 C C . GLU A 1 288 ? 14.221 -16.203 -29.115 1.00 90.31 288 GLU A C 1
ATOM 2359 O O . GLU A 1 288 ? 13.762 -15.866 -30.202 1.00 90.31 288 GLU A O 1
ATOM 2364 N N . ASN A 1 289 ? 14.897 -15.353 -28.337 1.00 90.94 289 ASN A N 1
ATOM 2365 C CA . ASN A 1 289 ? 15.168 -13.958 -28.689 1.00 90.94 289 ASN A CA 1
ATOM 2366 C C . ASN A 1 289 ? 16.551 -13.784 -29.327 1.00 90.94 289 ASN A C 1
ATOM 2368 O O . ASN A 1 289 ? 16.741 -12.913 -30.174 1.00 90.94 289 ASN A O 1
ATOM 2372 N N . ALA A 1 290 ? 17.525 -14.604 -28.924 1.00 91.31 290 ALA A N 1
ATOM 2373 C CA . ALA A 1 290 ? 18.916 -14.455 -29.333 1.00 91.31 290 ALA A CA 1
ATOM 2374 C C . ALA A 1 290 ? 19.116 -14.623 -30.849 1.00 91.31 290 ALA A C 1
ATOM 2376 O O . ALA A 1 290 ? 19.911 -13.898 -31.445 1.00 91.31 290 ALA A O 1
ATOM 2377 N N . GLU A 1 291 ? 18.363 -15.527 -31.483 1.00 86.50 291 GLU A N 1
ATOM 2378 C CA . GLU A 1 291 ? 18.401 -15.730 -32.936 1.00 86.50 291 GLU A CA 1
ATOM 2379 C C . GLU A 1 291 ? 17.984 -14.466 -33.700 1.00 86.50 291 GLU A C 1
ATOM 2381 O O . GLU A 1 291 ? 18.731 -14.003 -34.555 1.00 86.50 291 GLU A O 1
ATOM 2386 N N . SER A 1 292 ? 16.854 -13.852 -33.332 1.00 85.94 292 SER A N 1
ATOM 2387 C CA . SER A 1 292 ? 16.369 -12.626 -33.981 1.00 85.94 292 SER A CA 1
ATOM 2388 C C . SER A 1 292 ? 17.262 -11.416 -33.697 1.00 85.94 292 SER A C 1
ATOM 2390 O O . SER A 1 292 ? 17.423 -10.551 -34.552 1.00 85.94 292 SER A O 1
ATOM 2392 N N . LEU A 1 293 ? 17.831 -11.324 -32.493 1.00 89.62 293 LEU A N 1
ATOM 2393 C CA . LEU A 1 293 ? 18.628 -10.166 -32.087 1.00 89.62 293 LEU A CA 1
ATOM 2394 C C . LEU A 1 293 ? 20.041 -10.176 -32.690 1.00 89.62 293 LEU A C 1
ATOM 2396 O O . LEU A 1 293 ? 20.668 -9.123 -32.811 1.00 89.62 293 LEU A O 1
ATOM 2400 N N . ASN A 1 294 ? 20.561 -11.342 -33.080 1.00 88.38 294 ASN A N 1
ATOM 2401 C CA . ASN A 1 294 ? 21.934 -11.466 -33.569 1.00 88.38 294 ASN A CA 1
ATOM 2402 C C . ASN A 1 294 ? 22.230 -10.621 -34.810 1.00 88.38 294 ASN A C 1
ATOM 2404 O O . ASN A 1 294 ? 23.346 -10.099 -34.927 1.00 88.38 294 ASN A O 1
ATOM 2408 N N . ASP A 1 295 ? 21.245 -10.458 -35.688 1.00 87.12 295 ASP A N 1
ATOM 2409 C CA . ASP A 1 295 ? 21.364 -9.672 -36.920 1.00 87.12 295 ASP A CA 1
ATOM 2410 C C . ASP A 1 295 ? 21.345 -8.159 -36.662 1.00 87.12 295 ASP A C 1
ATOM 2412 O O . ASP A 1 295 ? 21.802 -7.377 -37.492 1.00 87.12 295 ASP A O 1
ATOM 2416 N N . HIS A 1 296 ? 20.876 -7.741 -35.484 1.00 89.44 296 HIS A N 1
ATOM 2417 C CA . HIS A 1 296 ? 20.672 -6.337 -35.130 1.00 89.44 296 HIS A CA 1
ATOM 2418 C C . HIS A 1 296 ? 21.543 -5.865 -33.957 1.00 89.44 296 HIS A C 1
ATOM 2420 O O . HIS A 1 296 ? 21.406 -4.731 -33.501 1.00 89.44 296 HIS A O 1
ATOM 2426 N N . LEU A 1 297 ? 22.460 -6.707 -33.471 1.00 88.56 297 LEU A N 1
ATOM 2427 C CA . LEU A 1 297 ? 23.328 -6.408 -32.326 1.00 88.56 297 LEU A CA 1
ATOM 2428 C C . LEU A 1 297 ? 24.177 -5.142 -32.522 1.00 88.56 297 LEU A C 1
ATOM 2430 O O . LEU A 1 297 ? 24.340 -4.367 -31.582 1.00 88.56 297 LEU A O 1
ATOM 2434 N N . ASP A 1 298 ? 24.665 -4.910 -33.743 1.00 88.25 298 ASP A N 1
ATOM 2435 C CA . ASP A 1 298 ? 25.464 -3.726 -34.089 1.00 88.25 298 ASP A CA 1
ATOM 2436 C C . ASP A 1 298 ? 24.604 -2.455 -34.243 1.00 88.25 298 ASP A C 1
ATOM 2438 O O . ASP A 1 298 ? 25.125 -1.342 -34.227 1.00 88.25 298 ASP A O 1
ATOM 2442 N N . ASN A 1 299 ? 23.278 -2.615 -34.331 1.00 90.69 299 ASN A N 1
ATOM 2443 C CA . ASN A 1 299 ? 22.300 -1.534 -34.478 1.00 90.69 299 ASN A CA 1
ATOM 2444 C C . ASN A 1 299 ? 21.630 -1.153 -33.150 1.00 90.69 299 ASN A C 1
ATOM 2446 O O . ASN A 1 299 ? 20.646 -0.404 -33.147 1.00 90.69 299 ASN A O 1
ATOM 2450 N N . ILE A 1 300 ? 22.111 -1.688 -32.024 1.00 90.38 300 ILE A N 1
ATOM 2451 C CA . ILE A 1 300 ? 21.568 -1.373 -30.704 1.00 90.38 300 ILE A CA 1
ATOM 2452 C C . ILE A 1 300 ? 21.839 0.093 -30.368 1.00 90.38 300 ILE A C 1
ATOM 2454 O O . ILE A 1 300 ? 22.977 0.551 -30.328 1.00 90.38 300 ILE A O 1
ATOM 2458 N N . VAL A 1 301 ? 20.760 0.810 -30.074 1.00 90.56 301 VAL A N 1
ATOM 2459 C CA . VAL A 1 301 ? 20.755 2.223 -29.688 1.00 90.56 301 VAL A CA 1
ATOM 2460 C C . VAL A 1 301 ? 20.837 2.369 -28.172 1.00 90.56 301 VAL A C 1
ATOM 2462 O O . VAL A 1 301 ? 21.565 3.218 -27.665 1.00 90.56 301 VAL A O 1
ATOM 2465 N N . ALA A 1 302 ? 20.099 1.536 -27.437 1.00 90.56 302 ALA A N 1
ATOM 2466 C CA . ALA A 1 302 ? 20.116 1.532 -25.980 1.00 90.56 302 ALA A CA 1
ATOM 2467 C C . ALA A 1 302 ? 19.940 0.117 -25.433 1.00 90.56 302 ALA A C 1
ATOM 2469 O O . ALA A 1 302 ? 19.193 -0.684 -25.996 1.00 90.56 302 ALA A O 1
ATOM 2470 N N . CYS A 1 303 ? 20.614 -0.158 -24.319 1.00 92.50 303 CYS A N 1
ATOM 2471 C CA . CYS A 1 303 ? 20.566 -1.417 -23.591 1.00 92.50 303 CYS A CA 1
ATOM 2472 C C . CYS A 1 303 ? 20.555 -1.102 -22.093 1.00 92.50 303 CYS A C 1
ATOM 2474 O O . CYS A 1 303 ? 21.540 -0.599 -21.549 1.00 92.50 303 CYS A O 1
ATOM 2476 N N . THR A 1 304 ? 19.432 -1.360 -21.431 1.00 94.69 304 THR A N 1
ATOM 2477 C CA . THR A 1 304 ? 19.230 -1.046 -20.012 1.00 94.69 304 THR A CA 1
ATOM 2478 C C . THR A 1 304 ? 18.794 -2.303 -19.280 1.00 94.69 304 THR A C 1
ATOM 2480 O O . THR A 1 304 ? 17.897 -3.005 -19.739 1.00 94.69 304 THR A O 1
ATOM 2483 N N . ALA A 1 305 ? 19.420 -2.613 -18.142 1.00 95.44 305 ALA A N 1
ATOM 2484 C CA . ALA A 1 305 ? 19.006 -3.737 -17.306 1.00 95.44 305 ALA A CA 1
ATOM 2485 C C . ALA A 1 305 ? 18.396 -3.245 -16.001 1.00 95.44 305 ALA A C 1
ATOM 2487 O O . ALA A 1 305 ? 19.067 -2.565 -15.229 1.00 95.44 305 ALA A O 1
ATOM 2488 N N . TYR A 1 306 ? 17.164 -3.654 -15.740 1.00 96.56 306 TYR A N 1
ATOM 2489 C CA . TYR A 1 306 ? 16.416 -3.339 -14.533 1.00 96.56 306 TYR A CA 1
ATOM 2490 C C . TYR A 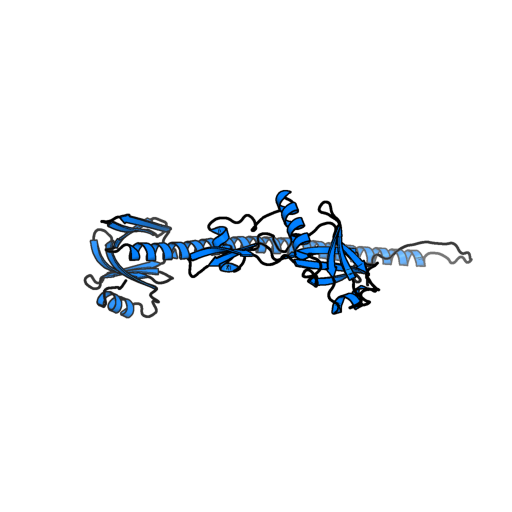1 306 ? 16.517 -4.466 -13.516 1.00 96.56 306 TYR A C 1
ATOM 2492 O O . TYR A 1 306 ? 16.407 -5.649 -13.862 1.00 96.56 306 TYR A O 1
ATOM 2500 N N . ILE A 1 307 ? 16.726 -4.100 -12.257 1.00 95.62 307 ILE A N 1
ATOM 2501 C CA . ILE A 1 307 ? 16.845 -5.042 -11.148 1.00 95.62 307 ILE A CA 1
ATOM 2502 C C . ILE A 1 307 ? 15.452 -5.526 -10.747 1.00 95.62 307 ILE A C 1
ATOM 2504 O O . ILE A 1 307 ? 14.515 -4.747 -10.609 1.00 95.62 307 ILE A O 1
ATOM 2508 N N . TYR A 1 308 ? 15.319 -6.828 -10.500 1.00 94.44 308 TYR A N 1
ATOM 2509 C CA . TYR A 1 308 ? 14.159 -7.377 -9.802 1.00 94.44 308 TYR A CA 1
ATOM 2510 C C . TYR A 1 308 ? 14.580 -8.439 -8.782 1.00 94.44 308 TYR A C 1
ATOM 2512 O O . TYR A 1 308 ? 15.677 -9.003 -8.847 1.00 94.44 308 TYR A O 1
ATOM 2520 N N . GLY A 1 309 ? 13.690 -8.741 -7.836 1.00 94.44 309 GLY A N 1
ATOM 2521 C CA . GLY A 1 309 ? 13.984 -9.653 -6.733 1.00 94.44 309 GLY A CA 1
ATOM 2522 C C . GLY A 1 309 ? 14.738 -8.961 -5.596 1.00 94.44 309 GLY A C 1
ATOM 2523 O O . GLY A 1 309 ? 14.652 -7.751 -5.421 1.00 94.44 309 GLY A O 1
ATOM 2524 N N . GLY A 1 310 ? 15.466 -9.736 -4.794 1.00 95.94 310 GLY A N 1
ATOM 2525 C CA . GLY A 1 310 ? 16.119 -9.235 -3.587 1.00 95.94 310 GLY A CA 1
ATOM 2526 C C . GLY A 1 310 ? 15.250 -9.334 -2.341 1.00 95.94 310 GLY A C 1
ATOM 2527 O O . GLY A 1 310 ? 14.309 -10.133 -2.272 1.00 95.94 310 GLY A O 1
ATOM 2528 N N . LYS A 1 311 ? 15.606 -8.547 -1.321 1.00 97.12 311 LYS A N 1
ATOM 2529 C CA . LYS A 1 311 ? 14.812 -8.460 -0.095 1.00 97.12 311 LYS A CA 1
ATOM 2530 C C . LYS A 1 311 ? 13.487 -7.780 -0.395 1.00 97.12 311 LYS A C 1
ATOM 2532 O O . LYS A 1 311 ? 13.437 -6.833 -1.168 1.00 97.12 311 LYS A O 1
ATOM 2537 N N . TYR A 1 312 ? 12.432 -8.257 0.238 1.00 96.31 312 TYR A N 1
ATOM 2538 C CA . TYR A 1 312 ? 11.119 -7.641 0.171 1.00 96.31 312 TYR A CA 1
ATOM 2539 C C . TYR A 1 312 ? 10.413 -7.796 1.505 1.00 96.31 312 TYR A C 1
ATOM 2541 O O . TYR A 1 312 ? 10.693 -8.719 2.279 1.00 96.31 312 TYR A O 1
ATOM 2549 N N . LYS A 1 313 ? 9.502 -6.876 1.778 1.00 96.00 313 LYS A N 1
ATOM 2550 C CA . LYS A 1 313 ? 8.610 -6.932 2.924 1.00 96.00 313 LYS A CA 1
ATOM 2551 C C . LYS A 1 313 ? 7.236 -7.383 2.462 1.00 96.00 313 LYS A C 1
ATOM 2553 O O . LYS A 1 313 ? 6.851 -7.157 1.318 1.00 96.00 313 LYS A O 1
ATOM 2558 N N . LYS A 1 314 ? 6.520 -8.042 3.362 1.00 94.38 314 LYS A N 1
ATOM 2559 C CA . LYS A 1 314 ? 5.102 -8.350 3.204 1.00 94.38 314 LYS A CA 1
ATOM 2560 C C . LYS A 1 314 ? 4.414 -8.388 4.556 1.00 94.38 314 LYS A C 1
ATOM 2562 O O . LYS A 1 314 ? 5.074 -8.650 5.566 1.00 94.38 314 LYS A O 1
ATOM 2567 N N . PHE A 1 315 ? 3.109 -8.169 4.566 1.00 88.56 315 PHE A N 1
ATOM 2568 C CA . PHE A 1 315 ? 2.318 -8.305 5.778 1.00 88.56 315 PHE A CA 1
ATOM 2569 C C . PHE A 1 315 ? 1.964 -9.780 6.021 1.00 88.56 315 PHE A C 1
ATOM 2571 O O . PHE A 1 315 ? 1.491 -10.486 5.127 1.00 88.56 315 PHE A O 1
ATOM 2578 N N . ASP A 1 316 ? 2.270 -10.286 7.214 1.00 86.44 316 ASP A N 1
ATOM 2579 C CA . ASP A 1 316 ? 1.818 -11.594 7.679 1.00 86.44 316 ASP A CA 1
ATOM 2580 C C . ASP A 1 316 ? 0.501 -11.412 8.435 1.00 86.44 316 ASP A C 1
ATOM 2582 O O . ASP A 1 316 ? 0.498 -10.969 9.579 1.00 86.44 316 ASP A O 1
ATOM 2586 N N . TYR A 1 317 ? -0.612 -11.749 7.782 1.00 81.19 317 TYR A N 1
ATOM 2587 C CA . TYR A 1 317 ? -1.958 -11.600 8.345 1.00 81.19 317 TYR A CA 1
ATOM 2588 C C . TYR A 1 317 ? -2.265 -12.562 9.499 1.00 81.19 317 TYR A C 1
ATOM 2590 O O . TYR A 1 317 ? -3.256 -12.367 10.191 1.00 81.19 317 TYR A O 1
ATOM 2598 N N . ILE A 1 318 ? -1.464 -13.615 9.698 1.00 79.12 318 ILE A N 1
ATOM 2599 C CA . ILE A 1 318 ? -1.657 -14.548 10.819 1.00 79.12 318 ILE A CA 1
ATOM 2600 C C . ILE A 1 318 ? -0.974 -13.994 12.067 1.00 79.12 318 ILE A C 1
ATOM 2602 O O . ILE A 1 318 ? -1.540 -14.020 13.154 1.00 79.12 318 ILE A O 1
ATOM 2606 N N . GLU A 1 319 ? 0.248 -13.496 11.898 1.00 84.75 319 GLU A N 1
ATOM 2607 C CA . GLU A 1 319 ? 1.079 -12.972 12.987 1.00 84.75 319 GLU A CA 1
ATOM 2608 C C . GLU A 1 319 ? 0.931 -11.449 13.178 1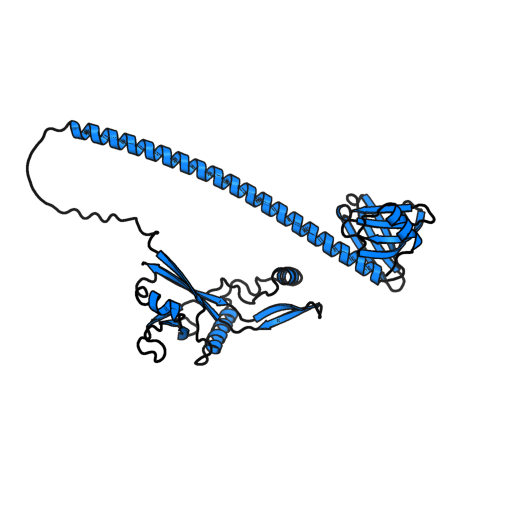.00 84.75 319 GLU A C 1
ATOM 2610 O O . GLU A 1 319 ? 1.643 -10.873 14.000 1.00 84.75 319 GLU A O 1
ATOM 2615 N N . GLU A 1 320 ? 0.063 -10.805 12.388 1.00 84.00 320 GLU A N 1
ATOM 2616 C CA . GLU A 1 320 ? -0.214 -9.358 12.351 1.00 84.00 320 GLU A CA 1
ATOM 2617 C C . GLU A 1 320 ? 1.058 -8.494 12.368 1.00 84.00 320 GLU A C 1
ATOM 2619 O O . GLU A 1 320 ? 1.202 -7.535 13.129 1.00 84.00 320 GLU A O 1
ATOM 2624 N N . ARG A 1 321 ? 2.039 -8.859 11.534 1.00 87.69 321 ARG A N 1
ATOM 2625 C CA . ARG A 1 321 ? 3.333 -8.167 11.489 1.00 87.69 321 ARG A CA 1
ATOM 2626 C C . ARG A 1 321 ? 3.957 -8.168 10.108 1.00 87.69 321 ARG A C 1
ATOM 2628 O O . ARG A 1 321 ? 3.770 -9.083 9.309 1.00 87.69 321 ARG A O 1
ATOM 2635 N N . ILE A 1 322 ? 4.811 -7.180 9.866 1.00 90.38 322 ILE A N 1
ATOM 2636 C CA . ILE A 1 322 ? 5.646 -7.140 8.667 1.00 90.38 322 ILE A CA 1
ATOM 2637 C C . ILE A 1 322 ? 6.759 -8.183 8.790 1.00 90.38 322 ILE A C 1
ATOM 2639 O O . ILE A 1 322 ? 7.513 -8.202 9.767 1.00 90.38 322 ILE A O 1
ATOM 2643 N N . VAL A 1 323 ? 6.901 -9.020 7.765 1.00 93.62 323 VAL A N 1
ATOM 2644 C CA . VAL A 1 323 ? 7.995 -9.985 7.642 1.00 93.62 323 VAL A CA 1
ATOM 2645 C C . VAL A 1 323 ? 8.873 -9.646 6.446 1.00 93.62 323 VAL A C 1
ATOM 2647 O O . VAL A 1 323 ? 8.385 -9.335 5.359 1.00 93.62 323 VAL A O 1
ATOM 2650 N N . THR A 1 324 ? 10.187 -9.747 6.635 1.00 95.94 324 THR A N 1
ATOM 2651 C CA . THR A 1 324 ? 11.164 -9.603 5.550 1.00 95.94 324 THR A CA 1
ATOM 2652 C C . THR A 1 324 ? 11.485 -10.972 4.972 1.00 95.94 324 THR A C 1
ATOM 2654 O O . THR A 1 324 ? 11.851 -11.900 5.695 1.00 95.94 324 THR A O 1
ATOM 2657 N N . LYS A 1 325 ? 11.376 -11.094 3.654 1.00 95.62 325 LYS A N 1
ATOM 2658 C CA . LYS A 1 325 ? 11.755 -12.275 2.880 1.00 95.62 325 LYS A CA 1
ATOM 2659 C C . LYS A 1 325 ? 12.751 -11.883 1.795 1.00 95.62 325 LYS A C 1
ATOM 2661 O O . LYS A 1 325 ? 13.059 -10.710 1.608 1.00 95.62 325 LYS A O 1
ATOM 2666 N N . GLU A 1 326 ? 13.295 -12.875 1.101 1.00 96.31 326 GLU A N 1
ATOM 2667 C CA . GLU A 1 326 ? 14.290 -12.651 0.055 1.00 96.31 326 GLU A CA 1
ATOM 2668 C C . GLU A 1 326 ? 14.029 -13.566 -1.146 1.00 96.31 326 GLU A C 1
ATOM 2670 O O . GLU A 1 326 ? 13.768 -14.759 -0.987 1.00 96.31 326 GLU A O 1
ATOM 2675 N N . LYS A 1 327 ? 14.084 -12.990 -2.349 1.00 95.00 327 LYS A N 1
ATOM 2676 C CA . LYS A 1 327 ? 14.160 -13.689 -3.638 1.00 95.00 327 LYS A CA 1
ATOM 2677 C C . LYS A 1 327 ? 15.549 -13.447 -4.233 1.00 95.00 327 LYS A C 1
ATOM 2679 O O . LYS A 1 327 ? 16.187 -12.436 -3.942 1.00 95.00 327 LYS A O 1
ATOM 2684 N N . ASN A 1 328 ? 16.025 -14.351 -5.087 1.00 95.12 328 ASN A N 1
ATOM 2685 C CA . ASN A 1 328 ? 17.268 -14.111 -5.821 1.00 95.12 328 ASN A CA 1
ATOM 2686 C C . ASN A 1 328 ? 17.123 -12.869 -6.708 1.00 95.12 328 ASN A C 1
ATOM 2688 O O . ASN A 1 328 ? 16.077 -12.675 -7.325 1.00 95.12 328 ASN A O 1
ATOM 2692 N N . TYR A 1 329 ? 18.179 -12.060 -6.788 1.00 95.94 329 TYR A N 1
ATOM 2693 C CA . TYR A 1 329 ? 18.237 -10.969 -7.756 1.00 95.94 329 TYR A CA 1
ATOM 2694 C C . TYR A 1 329 ? 18.276 -11.513 -9.182 1.00 95.94 329 TYR A C 1
ATOM 2696 O O . TYR A 1 329 ? 19.007 -12.471 -9.466 1.00 95.94 329 TYR A O 1
ATOM 2704 N N . GLY A 1 330 ? 17.537 -10.853 -10.064 1.00 95.69 330 GLY A N 1
ATOM 2705 C CA . GLY A 1 330 ? 17.586 -11.038 -11.506 1.00 95.69 330 GLY A CA 1
ATOM 2706 C C . GLY A 1 330 ? 17.610 -9.704 -12.243 1.00 95.69 330 GLY A C 1
ATOM 2707 O O . GLY A 1 330 ? 17.543 -8.643 -11.621 1.00 95.69 330 GLY A O 1
ATOM 2708 N N . LEU A 1 331 ? 17.738 -9.782 -13.569 1.00 96.38 331 LEU A N 1
ATOM 2709 C CA . LEU A 1 331 ? 17.743 -8.620 -14.453 1.00 96.38 331 LEU A CA 1
ATOM 2710 C C . LEU A 1 331 ? 16.714 -8.783 -15.570 1.00 96.38 331 LEU A C 1
ATOM 2712 O O . LEU A 1 331 ? 16.665 -9.827 -16.226 1.00 96.38 331 LEU A O 1
ATOM 2716 N N . LYS A 1 332 ? 15.909 -7.745 -15.789 1.00 96.81 332 LYS A N 1
ATOM 2717 C CA . LYS A 1 332 ? 15.088 -7.579 -16.989 1.00 96.81 332 LYS A CA 1
ATOM 2718 C C . LYS A 1 332 ? 15.840 -6.647 -17.925 1.00 96.81 332 LYS A C 1
ATOM 2720 O O . LYS A 1 332 ? 16.135 -5.520 -17.544 1.00 96.81 332 LYS A O 1
ATOM 2725 N N . LEU A 1 333 ? 16.165 -7.116 -19.119 1.00 95.44 333 LEU A N 1
ATOM 2726 C CA . LEU A 1 333 ? 16.841 -6.302 -20.117 1.00 95.44 333 LEU A CA 1
ATOM 2727 C C . LEU A 1 333 ? 15.806 -5.636 -21.021 1.00 95.44 333 LEU A C 1
ATOM 2729 O O . LEU A 1 333 ? 14.855 -6.293 -21.442 1.00 95.44 333 LEU A O 1
ATOM 2733 N N . GLU A 1 334 ? 16.008 -4.360 -21.320 1.00 95.69 334 GLU A N 1
ATOM 2734 C CA . GLU A 1 334 ? 15.282 -3.608 -22.339 1.00 95.69 334 GLU A CA 1
ATOM 2735 C C . GLU A 1 334 ? 16.275 -3.090 -23.374 1.00 95.69 334 GLU A C 1
ATOM 2737 O O . GLU A 1 334 ? 17.274 -2.447 -23.038 1.00 95.69 334 GLU A O 1
ATOM 2742 N N . ILE A 1 335 ? 16.010 -3.408 -24.638 1.00 93.88 335 ILE A N 1
ATOM 2743 C CA . ILE A 1 335 ? 16.866 -3.051 -25.765 1.00 93.88 335 ILE A CA 1
ATOM 2744 C C . ILE A 1 335 ? 16.040 -2.269 -26.772 1.00 93.88 335 ILE A C 1
ATOM 2746 O O . ILE A 1 335 ? 14.895 -2.622 -27.059 1.00 93.88 335 ILE A O 1
ATOM 2750 N N . SER A 1 336 ? 16.647 -1.233 -27.342 1.00 92.75 336 SER A N 1
ATOM 2751 C CA . SER A 1 336 ? 16.151 -0.591 -28.555 1.00 92.75 336 SER A CA 1
ATOM 2752 C C . SER A 1 336 ? 17.200 -0.645 -29.655 1.00 92.75 336 SER A C 1
ATOM 2754 O O . SER A 1 336 ? 18.382 -0.443 -29.378 1.00 92.75 336 SER A O 1
ATOM 2756 N N . TYR A 1 337 ? 16.782 -0.946 -30.882 1.00 90.44 337 TYR A N 1
ATOM 2757 C CA . TYR A 1 337 ? 17.680 -1.097 -32.025 1.00 90.44 337 TYR A CA 1
ATOM 2758 C C . TYR A 1 337 ? 16.998 -0.694 -33.335 1.00 90.44 337 TYR A C 1
ATOM 2760 O O . TYR A 1 337 ? 15.769 -0.735 -33.442 1.00 90.44 337 TYR A O 1
ATOM 2768 N N . PHE A 1 338 ? 17.793 -0.292 -34.327 1.00 85.94 338 PHE A N 1
ATOM 2769 C CA . PHE A 1 338 ? 17.291 -0.038 -35.678 1.00 85.94 338 PHE A CA 1
ATOM 2770 C C . PHE A 1 338 ? 17.118 -1.347 -36.444 1.00 85.94 338 PHE A C 1
ATOM 2772 O O . PHE A 1 338 ? 18.034 -2.178 -36.479 1.00 85.94 338 PHE A O 1
ATOM 2779 N N . LYS A 1 339 ? 15.942 -1.508 -37.054 1.00 74.31 339 LYS A N 1
ATOM 2780 C CA . LYS A 1 339 ? 15.663 -2.629 -37.948 1.00 74.31 339 LYS A CA 1
ATOM 2781 C C . LYS A 1 339 ? 16.333 -2.460 -39.305 1.00 74.31 339 LYS A C 1
ATOM 2783 O O . LYS A 1 339 ? 16.252 -1.340 -39.858 1.00 74.31 339 LYS A O 1
#

Organism: NCBI:txid74706

Secondary structure (DSSP, 8-state):
----HHHHHHHHTT-TT---SEEEEEEEEETTEEEEEEEEE-SSEEEEEEGGGTEEEEEEGGGEEEEEEEE-SS-EEEEEEETTTTEEEEEEESSHHHHHHHHHHHHHHHHHHHHHHHHHHHHHHHHHHHHHHHHHHHHHHHHHHHHHHHHHHHHHHHHHHHTTS-------------------STTEEEEEEE-B-TTSTTHHHHHHHHHHHHHHTT-SS-BGGG--HHHHHHHHHHHS-EESB-TT-EETTEEEEE-TT-SS-TT-EEEEEEETTEEEEEEE--HHHHHHHGGGGGGEEEEEEEEEEEEEEEEETTTTEEEEEEEEEEEEEEEEEE-

Sequence (339 aa):
MKAKQRDKNYFWDKFGDFKTIIETTGTTNFQGVEYSGSIISSLKEIAFVCEKKDFIYIIPWSDINSVTSKKTFTSNNIYLTYDNSSKNLIFKFTNVESVIAIEVLFQVLDEQKTTLETQKDLLRTKEKEIELLKKELNTLQSNKDSLATNLYTNHSEFQQAKDNFPVLTQNNAENYDSINDEKTTDNILRESFIVVGLNYENRHNKLKKMINSMKKNEEFIFLYEDLRGNELIEELELGGELFEIANYESVPGVYLEKEPNNIYDSNAIKVMISNEYGKFNVGYIPKENAESLNDHLDNIVACTAYIYGGKYKKFDYIEERIVTKEKNYGLKLEISYFK

pLDDT: mean 86.78, std 15.67, range [27.09, 97.62]

Nearest PDB structures (foldseek):
  2bcj-assembly1_A  TM=6.732E-01  e=2.175E-04  Bos taurus
  5ukl-assembly1_A  TM=6.606E-01  e=4.830E-04  Homo sapiens
  1ym7-assembly4_D  TM=6.297E-01  e=3.904E-0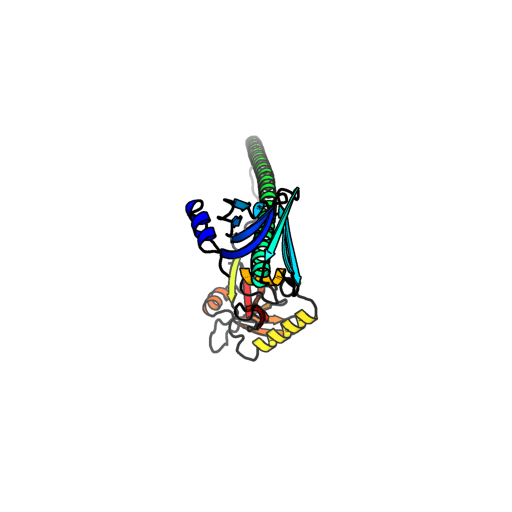4  Bos taurus
  1ym7-assembly3_C  TM=6.373E-01  e=5.094E-04  Bos taurus
  1ym7-assembly1_A  TM=6.408E-01  e=6.645E-04  Bos taurus

Foldseek 3Di:
DAWDVVQVVVVCVVVVVADWDDKDWWWKQDPNDIATGMWTDDLFWIWGTHVVVPDIDIDGLVFWPDWDWDDDPVWTKIWTQGNVSPDIMITTHPDNVNSVVVNVSSVVSVVVVVVVVVVVVVVVVVVVVVVVVVVVVVVVVVVVVVVVVVVVVVVVVVVVVVVPDDDDDDDDDDDDDDDDDPPPPVFKDKDKDWFDDLVPPVLLVLVVQLVVVCVVVVVAPFFLNVDDDVRSVVCQVVVVKGHRGDQQDWAPAWAKDQDCVDPPANLWIFTWHDDPSHTDGNGTDPRVVSVVCSVFRVFWPDKIKTKDWAKMWHQDPVVRDIDIDGDGITIMIMIMGGD

InterPro domains:
  IPR014905 HIRAN domain [PF08797] (254-323)
  IPR014905 HIRAN domain [SM00910] (235-330)

Radius of gyration: 35.42 Å; Cα contacts (8 Å, |Δi|>4): 516; chains: 1; bounding box: 72×60×110 Å

Mean predicted aligned error: 18.46 Å